Protein 1G3P (pdb70)

Nearest PDB structures (foldseek):
  1g3p-assembly1_A  TM=1.005E+00  e=8.293E-38  Inovirus M13
  2g3p-assembly1_B  TM=9.506E-01  e=1.221E-33  Enterobacteria phage fd
  3dgs-assembly1_A  TM=9.659E-01  e=3.296E-30  Enterobacteria phage fd
  3dgs-assembly2_B  TM=9.262E-01  e=3.983E-29  Enterobacteria phage fd
  3knq-assembly2_B  TM=9.174E-01  e=1.758E-28  Enterobacteria phage fd

Structure (mmCIF, N/CA/C/O backbone):
data_1G3P
#
_entry.id   1G3P
#
_cell.length_a   48.681
_cell.length_b   48.681
_cell.length_c   153.222
_cell.angle_alpha   90.00
_cell.angle_beta   90.00
_cell.angle_gamma   120.00
#
_symmetry.space_group_name_H-M   'P 32 2 1'
#
loop_
_entity.id
_entity.type
_entity.pdbx_description
1 polymer 'MINOR COAT PROTEIN'
2 non-polymer 'SULFATE ION'
3 water water
#
loop_
_atom_site.group_PDB
_atom_site.id
_atom_site.type_symbol
_atom_site.label_atom_id
_atom_site.label_alt_id
_atom_site.label_comp_id
_atom_site.label_asym_id
_atom_site.label_entity_id
_atom_site.label_seq_id
_atom_site.pdbx_PDB_ins_code
_atom_site.Cartn_x
_atom_site.Cartn_y
_atom_site.Cartn_z
_atom_site.occupancy
_atom_site.B_iso_or_equiv
_atom_site.auth_seq_id
_atom_site.auth_comp_id
_atom_site.auth_asym_id
_atom_site.auth_atom_id
_atom_site.pdbx_PDB_model_num
ATOM 1 N N . ALA A 1 1 ? -10.684 7.361 121.696 1.00 17.19 1 ALA A N 1
ATOM 2 C CA . ALA A 1 1 ? -10.459 8.273 120.534 1.00 16.43 1 ALA A CA 1
ATOM 3 C C . ALA A 1 1 ? -10.360 9.687 121.079 1.00 16.06 1 ALA A C 1
ATOM 4 O O . ALA A 1 1 ? -10.826 9.967 122.195 1.00 16.83 1 ALA A O 1
ATOM 6 N N . GLU A 1 2 ? -9.767 10.578 120.302 1.00 13.29 2 GLU A N 1
ATOM 7 C CA . GLU A 1 2 ? -9.602 11.948 120.746 1.00 13.24 2 GLU A CA 1
ATOM 8 C C . GLU A 1 2 ? -10.296 12.913 119.802 1.00 12.50 2 GLU A C 1
ATOM 9 O O . GLU A 1 2 ? -10.720 12.538 118.703 1.00 13.06 2 GLU A O 1
ATOM 15 N N . THR A 1 3 ? -10.437 14.147 120.262 1.00 11.52 3 THR A N 1
ATOM 16 C CA . THR A 1 3 ? -11.001 15.220 119.467 1.00 11.46 3 THR A CA 1
ATOM 17 C C . THR A 1 3 ? -10.025 16.370 119.687 1.00 11.47 3 THR A C 1
ATOM 18 O O . THR A 1 3 ? -9.132 16.278 120.537 1.00 10.59 3 THR A O 1
ATOM 22 N N . VAL A 1 4 ? -10.156 17.435 118.907 1.00 11.86 4 VAL A N 1
ATOM 23 C CA . VAL A 1 4 ? -9.291 18.579 119.099 1.00 12.10 4 VAL A CA 1
ATOM 24 C C . VAL A 1 4 ? -9.498 19.092 120.522 1.00 11.93 4 VAL A C 1
ATOM 25 O O . VAL A 1 4 ? -8.527 19.383 121.217 1.00 12.28 4 VAL A O 1
ATOM 29 N N . GLU A 1 5 ? -10.747 19.115 120.988 1.00 12.55 5 GLU A N 1
ATOM 30 C CA . GLU A 1 5 ? -11.031 19.599 122.343 1.00 13.61 5 GLU A CA 1
ATOM 31 C C . GLU A 1 5 ? -10.503 18.731 123.472 1.00 11.91 5 GLU A C 1
ATOM 32 O O . GLU A 1 5 ? -10.006 19.257 124.464 1.00 11.50 5 GLU A O 1
ATOM 38 N N . SER A 1 6 ? -10.603 17.412 123.342 1.00 10.83 6 SER A N 1
ATOM 39 C CA . SER A 1 6 ? -10.098 16.536 124.391 1.00 10.10 6 SER A CA 1
ATOM 40 C C . SER A 1 6 ? -8.583 16.710 124.490 1.00 9.18 6 SER A C 1
ATOM 41 O O . SER A 1 6 ? -8.015 16.752 125.582 1.00 8.92 6 SER A O 1
ATOM 44 N N . CYS A 1 7 ? -7.937 16.861 123.340 1.00 8.51 7 CYS A N 1
ATOM 45 C CA . CYS A 1 7 ? -6.502 17.063 123.300 1.00 7.87 7 CYS A CA 1
ATOM 46 C C . CYS A 1 7 ? -6.105 18.391 123.928 1.00 8.02 7 CYS A C 1
ATOM 47 O O . CYS A 1 7 ? -5.190 18.439 124.729 1.00 7.86 7 CYS A O 1
ATOM 50 N N . LEU A 1 8 ? -6.792 19.465 123.552 1.00 8.85 8 LEU A N 1
ATOM 51 C CA . LEU A 1 8 ? -6.477 20.782 124.083 1.00 9.62 8 LEU A CA 1
ATOM 52 C C . LEU A 1 8 ? -6.650 20.839 125.595 1.00 10.00 8 LEU A C 1
ATOM 53 O O . LEU A 1 8 ? -5.956 21.604 126.276 1.00 11.21 8 LEU A O 1
ATOM 58 N N . ALA A 1 9 ? -7.559 20.019 126.112 1.00 8.97 9 ALA A N 1
ATOM 59 C CA . ALA A 1 9 ? -7.837 19.965 127.539 1.00 9.30 9 ALA A CA 1
ATOM 60 C C . ALA A 1 9 ? -6.810 19.209 128.383 1.00 9.92 9 ALA A C 1
ATOM 61 O O . ALA A 1 9 ? -6.827 19.314 129.613 1.00 10.45 9 ALA A O 1
ATOM 63 N N . LYS A 1 10 ? -5.935 18.427 127.757 1.00 9.23 10 LYS A N 1
ATOM 64 C CA . LYS A 1 10 ? -4.936 17.680 128.524 1.00 9.85 10 LYS A CA 1
ATOM 65 C C . LYS A 1 10 ? -3.926 18.601 129.198 1.00 10.20 10 LYS A C 1
ATOM 66 O O . LYS A 1 10 ? -3.651 19.719 128.724 1.00 10.40 10 LYS A O 1
ATOM 72 N N . SER A 1 11 ? -3.377 18.139 130.316 1.00 11.12 11 SER A N 1
ATOM 73 C CA . SER A 1 11 ? -2.369 18.896 131.043 1.00 12.39 11 SER A CA 1
ATOM 74 C C . SER A 1 11 ? -1.040 18.736 130.310 1.00 12.48 11 SER A C 1
ATOM 75 O O . SER A 1 11 ? -0.858 17.797 129.537 1.00 12.22 11 SER A O 1
ATOM 78 N N A HIS A 1 12 ? -0.112 19.651 130.555 0.50 13.56 12 HIS A N 1
ATOM 79 N N B HIS A 1 12 ? -0.109 19.642 130.574 0.50 13.31 12 HIS A N 1
ATOM 80 C CA A HIS A 1 12 ? 1.194 19.556 129.924 0.50 14.66 12 HIS A CA 1
ATOM 81 C CA B HIS A 1 12 ? 1.210 19.583 129.954 0.50 14.20 12 HIS A CA 1
ATOM 82 C C A HIS A 1 12 ? 1.950 18.344 130.467 0.50 15.42 12 HIS A C 1
ATOM 83 C C B HIS A 1 12 ? 1.944 18.341 130.467 0.50 15.11 12 HIS A C 1
ATOM 84 O O A HIS A 1 12 ? 1.617 17.811 131.533 0.50 15.85 12 HIS A O 1
ATOM 85 O O B HIS A 1 12 ? 1.552 17.747 131.481 0.50 15.59 12 HIS A O 1
ATOM 98 N N . THR A 1 13 ? 2.977 17.926 129.742 1.00 15.19 13 THR A N 1
ATOM 99 C CA . THR A 1 13 ? 3.771 16.770 130.131 1.00 15.87 13 THR A CA 1
ATOM 100 C C . THR A 1 13 ? 5.223 17.210 130.172 1.00 14.40 13 THR A C 1
ATOM 101 O O . THR A 1 13 ? 5.761 17.627 129.147 1.00 13.99 13 THR A O 1
ATOM 105 N N . GLU A 1 14 ? 5.829 17.207 131.352 1.00 13.00 14 GLU A N 1
ATOM 106 C CA . GLU A 1 14 ? 7.241 17.561 131.458 1.00 14.01 14 GLU A CA 1
ATOM 107 C C . GLU A 1 14 ? 8.015 16.251 131.399 1.00 13.13 14 GLU A C 1
ATOM 108 O O . GLU A 1 14 ? 8.188 15.577 132.411 1.00 12.88 14 GLU A O 1
ATOM 114 N N . ASN A 1 15 ? 8.450 15.873 130.207 1.00 11.44 15 ASN A N 1
ATOM 115 C CA . ASN A 1 15 ? 9.165 14.623 130.039 1.00 10.44 15 ASN A CA 1
ATOM 116 C C . ASN A 1 15 ? 9.772 14.591 128.639 1.00 8.97 15 ASN A C 1
ATOM 117 O O . ASN A 1 15 ? 9.692 15.569 127.892 1.00 8.20 15 ASN A O 1
ATOM 122 N N . SER A 1 16 ? 10.390 13.463 128.311 1.00 8.49 16 SER A N 1
ATOM 123 C CA . SER A 1 16 ? 11.039 13.259 127.029 1.00 7.10 16 SER A CA 1
ATOM 124 C C . SER A 1 16 ? 10.103 12.511 126.113 1.00 7.52 16 SER A C 1
ATOM 125 O O . SER A 1 16 ? 9.392 11.596 126.550 1.00 7.65 16 SER A O 1
ATOM 128 N N . PHE A 1 17 ? 10.070 12.947 124.858 1.00 7.29 17 PHE A N 1
ATOM 129 C CA . PHE A 1 17 ? 9.284 12.315 123.806 1.00 7.83 17 PHE A CA 1
ATOM 130 C C . PHE A 1 17 ? 10.320 11.931 122.742 1.00 8.24 17 PHE A C 1
ATOM 131 O O . PHE A 1 17 ? 11.378 12.570 122.635 1.00 8.19 17 PHE A O 1
ATOM 139 N N . THR A 1 18 ? 10.018 10.889 121.974 1.00 8.85 18 THR A N 1
ATOM 140 C CA . THR A 1 18 ? 10.881 10.447 120.884 1.00 8.91 18 THR A CA 1
ATOM 141 C C . THR A 1 18 ? 10.115 10.663 119.592 1.00 8.66 18 THR A C 1
ATOM 142 O O . THR A 1 18 ? 8.940 11.068 119.614 1.00 8.91 18 THR A O 1
ATOM 146 N N . ASN A 1 19 ? 10.761 10.389 118.463 1.00 9.38 19 ASN A N 1
ATOM 147 C CA . ASN A 1 19 ? 10.146 10.618 117.152 1.00 10.18 19 ASN A CA 1
ATOM 148 C C . ASN A 1 19 ? 9.751 12.099 117.089 1.00 9.88 19 ASN A C 1
ATOM 149 O O . ASN A 1 19 ? 8.660 12.458 116.629 1.00 10.48 19 ASN A O 1
ATOM 154 N N . VAL A 1 20 ? 10.639 12.959 117.582 1.00 9.10 20 VAL A N 1
ATOM 155 C CA . VAL A 1 20 ? 10.385 14.398 117.578 1.00 8.22 20 VAL A CA 1
ATOM 156 C C . VAL A 1 20 ? 10.600 14.969 116.170 1.00 8.20 20 VAL A C 1
ATOM 157 O O . VAL A 1 20 ? 11.567 14.642 115.486 1.00 8.70 20 VAL A O 1
ATOM 176 N N . LYS A 1 22 ? 10.493 18.550 113.520 1.00 7.76 22 LYS A N 1
ATOM 177 C CA . LYS A 1 22 ? 10.781 19.977 113.529 1.00 7.63 22 LYS A CA 1
ATOM 178 C C . LYS A 1 22 ? 10.017 20.641 112.384 1.00 8.71 22 LYS A C 1
ATOM 179 O O . LYS A 1 22 ? 10.209 20.290 111.218 1.00 8.87 22 LYS A O 1
ATOM 185 N N . ASP A 1 23 ? 9.076 21.515 112.733 1.00 8.61 23 ASP A N 1
ATOM 186 C CA . ASP A 1 23 ? 8.264 22.234 111.755 1.00 8.77 23 ASP A CA 1
ATOM 187 C C . ASP A 1 23 ? 9.218 23.024 110.863 1.00 9.14 23 ASP A C 1
ATOM 188 O O . ASP A 1 23 ? 9.991 23.853 111.362 1.00 8.68 23 ASP A O 1
ATOM 193 N N . ASP A 1 24 ? 9.157 22.801 109.551 1.00 8.77 24 ASP A N 1
ATOM 194 C CA . ASP A 1 24 ? 10.101 23.482 108.674 1.00 10.27 24 ASP A CA 1
ATOM 195 C C . ASP A 1 24 ? 9.958 24.993 108.540 1.00 11.21 24 ASP A C 1
ATOM 196 O O . ASP A 1 24 ? 10.922 25.668 108.186 1.00 12.93 24 ASP A O 1
ATOM 201 N N . LYS A 1 25 ? 8.791 25.533 108.873 1.00 11.21 25 LYS A N 1
ATOM 202 C CA . LYS A 1 25 ? 8.573 26.973 108.774 1.00 11.61 25 LYS A CA 1
ATOM 203 C C . LYS A 1 25 ? 8.904 27.709 110.062 1.00 12.34 25 LYS A C 1
ATOM 204 O O . LYS A 1 25 ? 9.615 28.720 110.046 1.00 13.28 25 LYS A O 1
ATOM 210 N N . THR A 1 26 ? 8.390 27.195 111.178 1.00 11.08 26 THR A N 1
ATOM 211 C CA . THR A 1 26 ? 8.587 27.828 112.482 1.00 10.43 26 THR A CA 1
ATOM 212 C C . THR A 1 26 ? 9.778 27.310 113.275 1.00 8.99 26 THR A C 1
ATOM 213 O O . THR A 1 26 ? 10.231 27.979 114.210 1.00 8.88 26 THR A O 1
ATOM 217 N N . LEU A 1 27 ? 10.247 26.113 112.923 1.00 7.34 27 LEU A N 1
ATOM 218 C CA . LEU A 1 27 ? 11.369 25.456 113.585 1.00 6.06 27 LEU A CA 1
ATOM 219 C C . LEU A 1 27 ? 11.018 24.991 115.010 1.00 7.54 27 LEU A C 1
ATOM 220 O O . LEU A 1 27 ? 11.896 24.658 115.819 1.00 7.84 27 LEU A O 1
ATOM 225 N N . ASP A 1 28 ? 9.723 24.976 115.311 1.00 7.26 28 ASP A N 1
ATOM 226 C CA . ASP A 1 28 ? 9.253 24.494 116.595 1.00 7.82 28 ASP A CA 1
ATOM 227 C C . ASP A 1 28 ? 9.326 22.970 116.567 1.00 8.40 28 ASP A C 1
ATOM 228 O O . ASP A 1 28 ? 9.358 22.357 115.483 1.00 8.05 28 ASP A O 1
ATOM 233 N N . ARG A 1 29 ? 9.337 22.361 117.752 1.00 6.91 29 ARG A N 1
ATOM 234 C CA . ARG A 1 29 ? 9.435 20.902 117.896 1.00 7.18 29 ARG A CA 1
ATOM 235 C C . ARG A 1 29 ? 8.082 20.295 118.253 1.00 6.60 29 ARG A C 1
ATOM 236 O O . ARG A 1 29 ? 7.371 20.820 119.119 1.00 6.98 29 ARG A O 1
ATOM 244 N N . TYR A 1 30 ? 7.752 19.182 117.597 1.00 7.18 30 TYR A N 1
ATOM 245 C CA . TYR A 1 30 ? 6.465 18.507 117.783 1.00 7.86 30 TYR A CA 1
ATOM 246 C C . TYR A 1 30 ? 6.598 17.000 117.901 1.00 7.34 30 TYR A C 1
ATOM 247 O O . TYR A 1 30 ? 7.551 16.416 117.390 1.00 7.58 30 TYR A O 1
ATOM 256 N N . ALA A 1 31 ? 5.609 16.372 118.533 1.00 7.21 31 ALA A N 1
ATOM 257 C CA . ALA A 1 31 ? 5.586 14.922 118.684 1.00 6.77 31 ALA A CA 1
ATOM 258 C C . ALA A 1 31 ? 4.157 14.466 118.930 1.00 7.16 31 ALA A C 1
ATOM 259 O O . ALA A 1 31 ? 3.321 15.246 119.366 1.00 7.72 31 ALA A O 1
ATOM 261 N N . ASN A 1 32 ? 3.871 13.220 118.576 1.00 7.64 32 ASN A N 1
ATOM 262 C CA . ASN A 1 32 ? 2.557 12.632 118.795 1.00 8.12 32 ASN A CA 1
ATOM 263 C C . ASN A 1 32 ? 2.605 11.815 120.076 1.00 8.09 32 ASN A C 1
ATOM 264 O O . ASN A 1 32 ? 3.592 11.124 120.345 1.00 8.13 32 ASN A O 1
ATOM 269 N N . TYR A 1 33 ? 1.517 11.862 120.833 1.00 8.64 33 TYR A N 1
ATOM 270 C CA . TYR A 1 33 ? 1.405 11.108 122.072 1.00 9.47 33 TYR A CA 1
ATOM 271 C C . TYR A 1 33 ? -0.068 11.096 122.492 1.00 9.52 33 TYR A C 1
ATOM 272 O O . TYR A 1 33 ? -0.743 12.128 122.450 1.00 8.66 33 TYR A O 1
ATOM 281 N N . GLU A 1 34 ? -0.564 9.913 122.843 1.00 9.56 34 GLU A N 1
ATOM 282 C CA . GLU A 1 34 ? -1.955 9.747 123.281 1.00 9.72 34 GLU A CA 1
ATOM 283 C C . GLU A 1 34 ? -2.988 10.247 122.261 1.00 9.43 34 GLU A C 1
ATOM 284 O O . GLU A 1 34 ? -4.075 10.705 122.637 1.00 10.40 34 GLU A O 1
ATOM 290 N N . GLY A 1 35 ? -2.647 10.161 120.975 1.00 8.94 35 GLY A N 1
ATOM 291 C CA . GLY A 1 35 ? -3.562 10.590 119.934 1.00 8.29 35 GLY A CA 1
ATOM 292 C C . GLY A 1 35 ? -3.603 12.087 119.747 1.00 8.31 35 GLY A C 1
ATOM 293 O O . GLY A 1 35 ? -4.446 12.598 119.010 1.00 9.20 35 GLY A O 1
ATOM 294 N N . CYS A 1 36 ? -2.677 12.789 120.395 1.00 8.21 36 CYS A N 1
ATOM 295 C CA . CYS A 1 36 ? -2.594 14.245 120.290 1.00 7.88 36 CYS A CA 1
ATOM 296 C C . CYS A 1 36 ? -1.217 14.704 119.812 1.00 7.47 36 CYS A C 1
ATOM 297 O O . CYS A 1 36 ? -0.236 13.955 119.893 1.00 7.05 36 CYS A O 1
ATOM 300 N N . LEU A 1 37 ? -1.179 15.921 119.270 1.00 7.62 37 LEU A N 1
ATOM 301 C CA . LEU A 1 37 ? 0.055 16.548 118.795 1.00 7.33 37 LEU A CA 1
ATOM 302 C C . LEU A 1 37 ? 0.496 17.486 119.909 1.00 7.15 37 LEU A C 1
ATOM 303 O O . LEU A 1 37 ? -0.319 18.255 120.444 1.00 6.84 37 LEU A O 1
ATOM 308 N N . TRP A 1 38 ? 1.783 17.449 120.233 1.00 6.78 38 TRP A N 1
ATOM 309 C CA . TRP A 1 38 ? 2.333 18.267 121.308 1.00 6.76 38 TRP A CA 1
ATOM 310 C C . TRP A 1 38 ? 3.489 19.121 120.820 1.00 6.68 38 TRP A C 1
ATOM 311 O O . TRP A 1 38 ? 4.252 18.699 119.962 1.00 7.20 38 TRP A O 1
ATOM 322 N N . ASN A 1 39 ? 3.626 20.308 121.408 1.00 7.15 39 ASN A N 1
ATOM 323 C CA . ASN A 1 39 ? 4.699 21.260 121.086 1.00 6.58 39 ASN A CA 1
ATOM 324 C C . ASN A 1 39 ? 5.614 21.371 122.318 1.00 6.73 39 ASN A C 1
ATOM 325 O O . ASN A 1 39 ? 5.130 21.499 123.454 1.00 6.79 39 ASN A O 1
ATOM 330 N N . ALA A 1 40 ? 6.926 21.258 122.107 1.00 7.11 40 ALA A N 1
ATOM 331 C CA . ALA A 1 40 ? 7.884 21.356 123.215 1.00 6.72 40 ALA A CA 1
ATOM 332 C C . ALA A 1 40 ? 8.097 22.820 123.618 1.00 7.33 40 ALA A C 1
ATOM 333 O O . ALA A 1 40 ? 8.484 23.642 122.787 1.00 7.24 40 ALA A O 1
ATOM 335 N N . THR A 1 41 ? 7.859 23.144 124.887 1.00 7.34 41 THR A N 1
ATOM 336 C CA . THR A 1 41 ? 8.026 24.520 125.363 1.00 7.92 41 THR A CA 1
ATOM 337 C C . THR A 1 41 ? 8.910 24.561 126.610 1.00 7.89 41 THR A C 1
ATOM 338 O O . THR A 1 41 ? 9.236 23.514 127.189 1.00 8.48 41 THR A O 1
ATOM 342 N N . GLY A 1 42 ? 9.276 25.768 127.036 1.00 7.99 42 GLY A N 1
ATOM 343 C CA . GLY A 1 42 ? 10.156 25.908 128.183 1.00 8.02 42 GLY A CA 1
ATOM 344 C C . GLY A 1 42 ? 11.553 25.559 127.701 1.00 8.56 42 GLY A C 1
ATOM 345 O O . GLY A 1 42 ? 11.817 25.606 126.500 1.00 8.74 42 GLY A O 1
ATOM 346 N N . VAL A 1 43 ? 12.478 25.274 128.605 1.00 8.77 43 VAL A N 1
ATOM 347 C CA . VAL A 1 43 ? 13.809 24.884 128.168 1.00 8.80 43 VAL A CA 1
ATOM 348 C C . VAL A 1 43 ? 13.624 23.513 127.523 1.00 9.64 43 VAL A C 1
ATOM 349 O O . VAL A 1 43 ? 12.977 22.624 128.098 1.00 11.83 43 VAL A O 1
ATOM 353 N N . VAL A 1 44 ? 14.100 23.384 126.291 1.00 8.25 44 VAL A N 1
ATOM 354 C CA . VAL A 1 44 ? 13.990 22.150 125.525 1.00 7.95 44 VAL A CA 1
ATOM 355 C C . VAL A 1 44 ? 15.399 21.585 125.328 1.00 7.95 44 VAL A C 1
ATOM 356 O O . VAL A 1 44 ? 16.308 22.302 124.892 1.00 8.86 44 VAL A O 1
ATOM 360 N N . VAL A 1 45 ? 15.576 20.317 125.693 1.00 7.43 45 VAL A N 1
ATOM 361 C CA . VAL A 1 45 ? 16.863 19.638 125.592 1.00 7.71 45 VAL A CA 1
ATOM 362 C C . VAL A 1 45 ? 16.688 18.410 124.698 1.00 7.53 45 VAL A C 1
ATOM 363 O O . VAL A 1 45 ? 15.857 17.562 124.976 1.00 8.26 45 VAL A O 1
ATOM 367 N N . CYS A 1 46 ? 17.479 18.305 123.637 1.00 7.41 46 CYS A N 1
ATOM 368 C CA . CYS A 1 46 ? 17.347 17.184 122.710 1.00 7.22 46 CYS A CA 1
ATOM 369 C C . CYS A 1 46 ? 18.624 16.383 122.532 1.00 7.14 46 CYS A C 1
ATOM 370 O O . CYS A 1 46 ? 19.729 16.870 122.808 1.00 7.58 46 CYS A O 1
ATOM 373 N N . THR A 1 47 ? 18.473 15.158 122.038 1.00 7.73 47 THR A N 1
ATOM 374 C CA . THR A 1 47 ? 19.632 14.313 121.775 1.00 7.94 47 THR A CA 1
ATOM 375 C C . THR A 1 47 ? 20.385 14.886 120.566 1.00 8.80 47 THR A C 1
ATOM 376 O O . THR A 1 47 ? 19.825 15.675 119.802 1.00 9.17 47 THR A O 1
ATOM 380 N N . GLY A 1 48 ? 21.626 14.448 120.370 1.00 9.04 48 GLY A N 1
ATOM 381 C CA . GLY A 1 48 ? 22.433 14.913 119.248 1.00 9.06 48 GLY A CA 1
ATOM 382 C C . GLY A 1 48 ? 21.760 14.625 117.918 1.00 9.81 48 GLY A C 1
ATOM 383 O O . GLY A 1 48 ? 21.809 15.449 117.004 1.00 10.00 48 GLY A O 1
ATOM 384 N N . ASP A 1 49 ? 21.146 13.449 117.792 1.00 10.15 49 ASP A N 1
ATOM 385 C CA . ASP A 1 49 ? 20.459 13.092 116.556 1.00 10.90 49 ASP A CA 1
ATOM 386 C C . ASP A 1 49 ? 19.115 13.791 116.416 1.00 10.67 49 ASP A C 1
ATOM 387 O O . ASP A 1 49 ? 18.398 13.603 115.425 1.00 12.57 49 ASP A O 1
ATOM 392 N N . GLU A 1 50 ? 18.772 14.581 117.430 1.00 9.62 50 GLU A N 1
ATOM 393 C CA . GLU A 1 50 ? 17.534 15.353 117.459 1.00 9.43 50 GLU A CA 1
ATOM 394 C C . GLU A 1 50 ? 16.220 14.567 117.341 1.00 8.91 50 GLU A C 1
ATOM 395 O O . GLU A 1 50 ? 15.179 15.149 117.050 1.00 10.07 50 GLU A O 1
ATOM 401 N N . THR A 1 51 ? 16.252 13.273 117.661 1.00 8.22 51 THR A N 1
ATOM 402 C CA . THR A 1 51 ? 15.049 12.436 117.599 1.00 9.44 51 THR A CA 1
ATOM 403 C C . THR A 1 51 ? 14.249 12.442 118.921 1.00 9.27 51 THR A C 1
ATOM 404 O O . THR A 1 51 ? 13.074 12.059 118.942 1.00 8.67 51 THR A O 1
ATOM 408 N N . GLN A 1 52 ? 14.904 12.828 120.017 1.00 8.18 52 GLN A N 1
ATOM 409 C CA . GLN A 1 52 ? 14.245 12.896 121.319 1.00 8.45 52 GLN A CA 1
ATOM 410 C C . GLN A 1 52 ? 14.470 14.269 121.935 1.00 7.89 52 GLN A C 1
ATOM 411 O O . GLN A 1 52 ? 15.568 14.826 121.828 1.00 7.70 52 GLN A O 1
ATOM 417 N N . CYS A 1 53 ? 13.459 14.783 122.627 1.00 7.53 53 CYS A N 1
ATOM 418 C CA . CYS A 1 53 ? 13.571 16.066 123.329 1.00 7.30 53 CYS A CA 1
ATOM 419 C C . CYS A 1 53 ? 12.771 16.036 124.618 1.00 6.97 53 CYS A C 1
ATOM 420 O O . CYS A 1 53 ? 11.683 15.467 124.676 1.00 6.23 53 CYS A O 1
ATOM 423 N N . TYR A 1 54 ? 13.341 16.648 125.644 1.00 7.42 54 TYR A N 1
ATOM 424 C CA . TYR A 1 54 ? 12.697 16.791 126.932 1.00 9.00 54 TYR A CA 1
ATOM 425 C C . TYR A 1 54 ? 12.249 18.246 126.963 1.00 9.06 54 TYR A C 1
ATOM 426 O O . TYR A 1 54 ? 12.970 19.130 126.495 1.00 9.80 54 TYR A O 1
ATOM 435 N N . GLY A 1 55 ? 11.070 18.496 127.511 1.00 8.45 55 GLY A N 1
ATOM 436 C CA . GLY A 1 55 ? 10.592 19.860 127.619 1.00 8.74 55 GLY A CA 1
ATOM 437 C C . GLY A 1 55 ? 9.231 19.855 128.265 1.00 8.13 55 GLY A C 1
ATOM 438 O O . GLY A 1 55 ? 8.785 18.827 128.769 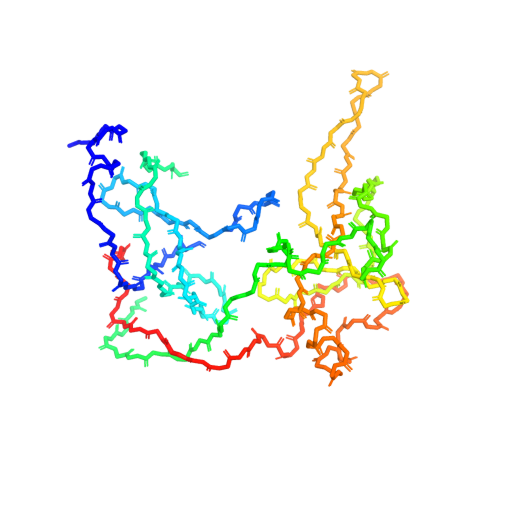1.00 8.18 55 GLY A O 1
ATOM 439 N N . THR A 1 56 ? 8.600 21.017 128.323 1.00 8.14 56 THR A N 1
ATOM 440 C CA . THR A 1 56 ? 7.250 21.097 128.861 1.00 7.91 56 THR A CA 1
ATOM 441 C C . THR A 1 56 ? 6.363 21.002 127.624 1.00 7.37 56 THR A C 1
ATOM 442 O O . THR A 1 56 ? 6.186 21.979 126.897 1.00 7.79 56 THR A O 1
ATOM 446 N N . TRP A 1 57 ? 5.901 19.791 127.331 1.00 6.82 57 TRP A N 1
ATOM 447 C CA . TRP A 1 57 ? 5.082 19.565 126.150 1.00 7.16 57 TRP A CA 1
ATOM 448 C C . TRP A 1 57 ? 3.645 20.018 126.344 1.00 7.72 57 TRP A C 1
ATOM 449 O O . TRP A 1 57 ? 2.983 19.647 127.320 1.00 8.34 57 TRP A O 1
ATOM 460 N N . VAL A 1 58 ? 3.165 20.788 125.380 1.00 7.83 58 VAL A N 1
ATOM 461 C CA . VAL A 1 58 ? 1.821 21.344 125.400 1.00 8.33 58 VAL A CA 1
ATOM 462 C C . VAL A 1 58 ? 0.977 20.717 124.291 1.00 8.81 58 VAL A C 1
ATOM 463 O O . VAL A 1 58 ? 1.378 20.740 123.128 1.00 7.64 58 VAL A O 1
ATOM 467 N N . PRO A 1 59 ? -0.173 20.107 124.636 1.00 9.18 59 PRO A N 1
ATOM 468 C CA . PRO A 1 59 ? -1.010 19.497 123.595 1.00 9.62 59 PRO A CA 1
ATOM 469 C C . PRO A 1 59 ? -1.693 20.612 122.828 1.00 11.06 59 PRO A C 1
ATOM 470 O O . PRO A 1 59 ? -2.356 21.465 123.432 1.00 11.87 59 PRO A O 1
ATOM 474 N N . ILE A 1 60 ? -1.528 20.614 121.505 1.00 11.31 60 ILE A N 1
ATOM 475 C CA . ILE A 1 60 ? -2.112 21.662 120.676 1.00 12.31 60 ILE A CA 1
ATOM 476 C C . ILE A 1 60 ? -3.180 21.192 119.698 1.00 12.83 60 ILE A C 1
ATOM 477 O O . ILE A 1 60 ? -3.797 22.020 119.026 1.00 13.94 60 ILE A O 1
ATOM 482 N N . GLY A 1 61 ? -3.407 19.885 119.609 1.00 11.18 61 GLY A N 1
ATOM 483 C CA . GLY A 1 61 ? -4.413 19.396 118.681 1.00 11.60 61 GLY A CA 1
ATOM 484 C C . GLY A 1 61 ? -4.319 17.897 118.489 1.00 10.27 61 GLY A C 1
ATOM 485 O O . GLY A 1 61 ? -3.661 17.216 119.281 1.00 9.79 61 GLY A O 1
ATOM 486 N N . LEU A 1 62 ? -5.003 17.381 117.471 1.00 9.37 62 LEU A N 1
ATOM 487 C CA . LEU A 1 62 ? -4.994 15.949 117.193 1.00 8.62 62 LEU A CA 1
ATOM 488 C C . LEU A 1 62 ? -3.650 15.529 116.617 1.00 8.61 62 LEU A C 1
ATOM 489 O O . LEU A 1 62 ? -2.947 16.345 116.012 1.00 8.88 62 LEU A O 1
ATOM 494 N N . ALA A 1 63 ? -3.279 14.270 116.827 1.00 8.78 63 ALA A N 1
ATOM 495 C CA . ALA A 1 63 ? -2.024 13.738 116.304 1.00 10.28 63 ALA A CA 1
ATOM 496 C C . ALA A 1 63 ? -2.038 13.813 114.771 1.00 12.29 63 ALA A C 1
ATOM 497 O O . ALA A 1 63 ? -3.106 13.771 114.141 1.00 11.85 63 ALA A O 1
ATOM 499 N N . ILE A 1 64 ? -0.859 14.012 114.192 1.00 14.11 64 ILE A N 1
ATOM 500 C CA . ILE A 1 64 ? -0.709 14.079 112.742 1.00 17.25 64 ILE A CA 1
ATOM 501 C C . ILE A 1 64 ? 0.026 12.799 112.349 1.00 19.71 64 ILE A C 1
ATOM 502 O O . ILE A 1 64 ? 1.043 12.469 112.948 1.00 19.44 64 ILE A O 1
ATOM 507 N N . PRO A 1 65 ? -0.479 12.070 111.336 1.00 22.89 65 PRO A N 1
ATOM 508 C CA . PRO A 1 65 ? 0.155 10.820 110.883 1.00 25.22 65 PRO A CA 1
ATOM 509 C C . PRO A 1 65 ? 1.660 10.959 110.558 1.00 26.59 65 PRO A C 1
ATOM 510 O O . PRO A 1 65 ? 2.031 11.855 109.765 1.00 27.93 65 PRO A O 1
ATOM 514 N N . GLU A 1 91 ? 15.587 0.786 120.864 1.00 24.55 91 GLU A N 1
ATOM 515 C CA . GLU A 1 91 ? 15.317 0.394 122.277 1.00 23.45 91 GLU A CA 1
ATOM 516 C C . GLU A 1 91 ? 15.837 1.558 123.124 1.00 20.47 91 GLU A C 1
ATOM 517 O O . GLU A 1 91 ? 16.790 2.234 122.726 1.00 20.63 91 GLU A O 1
ATOM 523 N N . TYR A 1 92 ? 15.188 1.820 124.253 1.00 17.01 92 TYR A N 1
ATOM 524 C CA . TYR A 1 92 ? 15.583 2.926 125.119 1.00 14.19 92 TYR A CA 1
ATOM 525 C C . TYR A 1 92 ? 15.942 2.432 126.513 1.00 12.63 92 TYR A C 1
ATOM 526 O O . TYR A 1 92 ? 15.404 1.428 126.984 1.00 12.96 92 TYR A O 1
ATOM 535 N N . GLY A 1 93 ? 16.872 3.131 127.153 1.00 10.80 93 GLY A N 1
ATOM 536 C CA . GLY A 1 93 ? 17.238 2.782 128.507 1.00 10.13 93 GLY A CA 1
ATOM 537 C C . GLY A 1 93 ? 16.266 3.513 129.426 1.00 10.44 93 GLY A C 1
ATOM 538 O O . GLY A 1 93 ? 15.279 4.101 128.951 1.00 10.80 93 GLY A O 1
ATOM 539 N N . ASP A 1 94 ? 16.525 3.488 130.731 1.00 9.27 94 ASP A N 1
ATOM 540 C CA . ASP A 1 94 ? 15.656 4.165 131.684 1.00 8.74 94 ASP A CA 1
ATOM 541 C C . ASP A 1 94 ? 16.459 5.042 132.639 1.00 9.14 94 ASP A C 1
ATOM 542 O O . ASP A 1 94 ? 16.151 5.132 133.830 1.00 10.18 94 ASP A O 1
ATOM 547 N N A THR A 1 95 ? 17.468 5.711 132.086 0.50 9.34 95 THR A N 1
ATOM 548 N N B THR A 1 95 ? 17.483 5.705 132.112 0.50 7.97 95 THR A N 1
ATOM 549 C CA A THR A 1 95 ? 18.354 6.589 132.838 0.50 9.66 95 THR A CA 1
ATOM 550 C CA B THR A 1 95 ? 18.330 6.577 132.913 0.50 6.93 95 THR A CA 1
ATOM 551 C C A THR A 1 95 ? 18.626 7.838 132.013 0.50 8.81 95 THR A C 1
ATOM 552 C C B THR A 1 95 ? 18.629 7.811 132.050 0.50 7.34 95 THR A C 1
ATOM 553 O O A THR A 1 95 ? 18.629 7.778 130.781 0.50 8.35 95 THR A O 1
ATOM 554 O O B THR A 1 95 ? 18.641 7.712 130.819 0.50 6.92 95 THR A O 1
ATOM 561 N N . PRO A 1 96 ? 18.863 8.992 132.671 1.00 7.97 96 PRO A N 1
ATOM 562 C CA . PRO A 1 96 ? 19.136 10.207 131.897 1.00 7.94 96 PRO A CA 1
ATOM 563 C C . PRO A 1 96 ? 20.307 10.085 130.920 1.00 8.80 96 PRO A C 1
ATOM 564 O O . PRO A 1 96 ? 21.347 9.494 131.242 1.00 8.46 96 PRO A O 1
ATOM 568 N N . ILE A 1 97 ? 20.130 10.652 129.731 1.00 8.86 97 ILE A N 1
ATOM 569 C CA . ILE A 1 97 ? 21.163 10.624 128.702 1.00 8.12 97 ILE A CA 1
ATOM 570 C C . ILE A 1 97 ? 21.552 12.053 128.342 1.00 8.97 97 ILE A C 1
ATOM 571 O O . ILE A 1 97 ? 20.767 12.982 128.529 1.00 8.80 97 ILE A O 1
ATOM 576 N N . PRO A 1 98 ? 22.759 12.245 127.797 1.00 9.44 98 PRO A N 1
ATOM 577 C CA . PRO A 1 98 ? 23.218 13.585 127.417 1.00 9.83 98 PRO A CA 1
ATOM 578 C C . PRO A 1 98 ? 22.390 14.188 126.274 1.00 9.69 98 PRO A C 1
ATOM 579 O O . PRO A 1 98 ? 21.880 13.470 125.392 1.00 10.33 98 PRO A O 1
ATOM 583 N N . GLY A 1 99 ? 22.263 15.507 126.295 1.00 8.76 99 GLY A N 1
ATOM 584 C CA . GLY A 1 99 ? 21.536 16.195 125.253 1.00 9.09 99 GLY A CA 1
ATOM 585 C C . GLY A 1 99 ? 22.083 17.602 125.101 1.00 9.64 99 GLY A C 1
ATOM 586 O O . GLY A 1 99 ? 23.068 17.971 125.757 1.00 8.97 99 GLY A O 1
ATOM 587 N N . TYR A 1 100 ? 21.408 18.403 124.280 1.00 9.23 100 TYR A N 1
ATOM 588 C CA . TYR A 1 100 ? 21.818 19.780 124.028 1.00 9.12 100 TYR A CA 1
ATOM 589 C C . TYR A 1 100 ? 20.599 20.684 124.084 1.00 8.20 100 TYR A C 1
ATOM 590 O O . TYR A 1 100 ? 19.526 20.324 123.597 1.00 8.58 100 TYR A O 1
ATOM 599 N N . THR A 1 101 ? 20.769 21.857 124.669 1.00 7.81 101 THR A N 1
ATOM 600 C CA . THR A 1 101 ? 19.670 22.804 124.803 1.00 8.29 101 THR A CA 1
ATOM 601 C C . THR A 1 101 ? 19.328 23.380 123.433 1.00 8.17 101 THR A C 1
ATOM 602 O O . THR A 1 101 ? 20.181 23.966 122.761 1.00 9.44 101 THR A O 1
ATOM 606 N N . TYR A 1 102 ? 18.081 23.191 123.017 1.00 7.56 102 TYR A N 1
ATOM 607 C CA . TYR A 1 102 ? 17.617 23.651 121.712 1.00 7.21 102 TYR A CA 1
ATOM 608 C C . TYR A 1 102 ? 17.467 25.161 121.620 1.00 8.07 102 TYR A C 1
ATOM 609 O O . TYR A 1 102 ? 17.010 25.818 122.560 1.00 8.56 102 TYR A O 1
ATOM 618 N N . ILE A 1 103 ? 17.880 25.710 120.484 1.00 7.65 103 ILE A N 1
ATOM 619 C CA . ILE A 1 103 ? 17.743 27.137 120.239 1.00 8.31 103 ILE A CA 1
ATOM 620 C C . ILE A 1 103 ? 16.861 27.247 119.006 1.00 8.36 103 ILE A C 1
ATOM 621 O O . ILE A 1 103 ? 17.121 26.575 118.000 1.00 8.90 103 ILE A O 1
ATOM 626 N N . ASN A 1 104 ? 15.747 27.965 119.113 1.00 7.72 104 ASN A N 1
ATOM 627 C CA . ASN A 1 104 ? 14.921 28.192 117.933 1.00 7.84 104 ASN A CA 1
ATOM 628 C C . ASN A 1 104 ? 15.567 29.436 117.316 1.00 8.32 104 ASN A C 1
ATOM 629 O O . ASN A 1 104 ? 15.540 30.515 117.915 1.00 7.51 104 ASN A O 1
ATOM 634 N N . PRO A 1 105 ? 16.193 29.300 116.131 1.00 8.18 105 PRO A N 1
ATOM 635 C CA . PRO A 1 105 ? 16.842 30.458 115.504 1.00 8.39 105 PRO A CA 1
ATOM 636 C C . PRO A 1 105 ? 15.945 31.618 115.060 1.00 8.28 105 PRO A C 1
ATOM 637 O O . PRO A 1 105 ? 16.444 32.656 114.617 1.00 7.72 105 PRO A O 1
ATOM 641 N N . LEU A 1 106 ? 14.633 31.450 115.196 1.00 8.31 106 LEU A N 1
ATOM 642 C CA . LEU A 1 106 ? 13.675 32.495 114.847 1.00 8.96 106 LEU A CA 1
ATOM 643 C C . LEU A 1 106 ? 12.949 32.989 116.107 1.00 9.61 106 LEU A C 1
ATOM 644 O O . LEU A 1 106 ? 11.824 33.501 116.021 1.00 10.87 106 LEU A O 1
ATOM 649 N N . ASP A 1 107 ? 13.610 32.906 117.262 1.00 8.84 107 ASP A N 1
ATOM 650 C CA . ASP A 1 107 ? 12.968 33.311 118.521 1.00 8.50 107 ASP A CA 1
ATOM 651 C C . ASP A 1 107 ? 12.682 34.808 118.754 1.00 9.18 107 ASP A C 1
ATOM 652 O O . ASP A 1 107 ? 12.081 35.178 119.771 1.00 8.41 107 ASP A O 1
ATOM 657 N N . GLY A 1 108 ? 13.158 35.664 117.851 1.00 8.72 108 GLY A N 1
ATOM 658 C CA . GLY A 1 108 ? 12.874 37.089 117.963 1.00 9.45 108 GLY A CA 1
ATOM 659 C C . GLY A 1 108 ? 13.619 37.930 118.981 1.00 9.07 108 GLY A C 1
ATOM 660 O O . GLY A 1 108 ? 13.276 39.093 119.178 1.00 10.35 108 GLY A O 1
ATOM 661 N N . THR A 1 109 ? 14.663 37.383 119.591 1.00 9.91 109 THR A N 1
ATOM 662 C CA . THR A 1 109 ? 15.454 38.135 120.575 1.00 9.81 109 THR A CA 1
ATOM 663 C C . THR A 1 109 ? 16.440 39.126 119.941 1.00 10.50 109 THR A C 1
ATOM 664 O O . THR A 1 109 ? 16.915 40.052 120.605 1.00 10.98 109 THR A O 1
ATOM 668 N N . TYR A 1 110 ? 16.746 38.918 118.657 1.00 9.95 110 TYR A N 1
ATOM 669 C CA . TYR A 1 110 ? 17.673 39.763 117.891 1.00 10.44 110 TYR A CA 1
ATOM 670 C C . TYR A 1 110 ? 16.973 39.943 116.530 1.00 11.00 110 TYR A C 1
ATOM 671 O O . TYR A 1 110 ? 17.452 39.467 115.497 1.00 10.27 110 TYR A O 1
ATOM 680 N N . PRO A 1 111 ? 15.840 40.667 116.525 1.00 11.66 111 PRO A N 1
ATOM 681 C CA . PRO A 1 111 ? 15.004 40.937 115.352 1.00 11.97 111 PRO A CA 1
ATOM 682 C C . PRO A 1 111 ? 15.636 41.702 114.197 1.00 11.51 111 PRO A C 1
ATOM 683 O O . PRO A 1 111 ? 16.167 42.791 114.390 1.00 11.45 111 PRO A O 1
ATOM 687 N N . PRO A 1 112 ? 15.625 41.110 112.989 1.00 11.46 112 PRO A N 1
ATOM 688 C CA . PRO A 1 112 ? 16.211 41.803 111.839 1.00 11.52 112 PRO A CA 1
ATOM 689 C C . PRO A 1 112 ? 15.381 43.028 111.481 1.00 11.33 112 PRO A C 1
ATOM 690 O O . PRO A 1 112 ? 14.242 43.172 111.935 1.00 11.25 112 PRO A O 1
ATOM 694 N N . GLY A 1 113 ? 15.972 43.906 110.673 1.00 11.99 113 GLY A N 1
ATOM 695 C CA . GLY A 1 113 ? 15.306 45.124 110.266 1.00 12.60 113 GLY A CA 1
ATOM 696 C C . GLY A 1 113 ? 15.245 46.169 111.371 1.00 13.92 113 GLY A C 1
ATOM 697 O O . GLY A 1 113 ? 14.414 47.074 111.312 1.00 15.02 113 GLY A O 1
ATOM 698 N N . THR A 1 114 ? 16.113 46.061 112.372 1.00 13.00 114 THR A N 1
ATOM 699 C CA . THR A 1 114 ? 16.119 47.013 113.478 1.00 13.83 114 THR A CA 1
ATOM 700 C C . THR A 1 114 ? 17.519 47.558 113.597 1.00 13.79 114 THR A C 1
ATOM 701 O O . THR A 1 114 ? 18.423 47.105 112.894 1.00 14.02 114 THR A O 1
ATOM 705 N N . GLU A 1 115 ? 17.703 48.529 114.486 1.00 14.47 115 GLU A N 1
ATOM 706 C CA . GLU A 1 115 ? 19.018 49.106 114.717 1.00 14.95 115 GLU A CA 1
ATOM 707 C C . GLU A 1 115 ? 19.902 48.012 115.341 1.00 14.94 115 GLU A C 1
ATOM 708 O O . GLU A 1 115 ? 21.085 47.905 115.032 1.00 14.73 115 GLU A O 1
ATOM 714 N N . GLN A 1 116 ? 19.304 47.207 116.221 1.00 15.25 116 GLN A N 1
ATOM 715 C CA . GLN A 1 116 ? 19.999 46.109 116.902 1.00 16.17 116 GLN A CA 1
ATOM 716 C C . GLN A 1 116 ? 20.541 45.088 115.894 1.00 14.87 116 GLN A C 1
ATOM 717 O O . GLN A 1 116 ? 21.709 44.686 115.963 1.00 14.58 116 GLN A O 1
ATOM 723 N N . ASN A 1 117 ? 19.686 44.681 114.958 1.00 13.18 117 ASN A N 1
ATOM 724 C CA . ASN A 1 117 ? 20.070 43.719 113.923 1.00 12.08 117 ASN A CA 1
ATOM 725 C C . ASN A 1 117 ? 19.617 44.311 112.596 1.00 12.16 117 ASN A C 1
ATOM 726 O O . ASN A 1 117 ? 18.450 44.196 112.227 1.00 11.33 117 ASN A O 1
ATOM 731 N N . PRO A 1 118 ? 20.536 44.964 111.871 1.00 13.07 118 PRO A N 1
ATOM 732 C CA . PRO A 1 118 ? 20.264 45.608 110.575 1.00 13.22 118 PRO A CA 1
ATOM 733 C C . PRO A 1 118 ? 19.979 44.705 109.380 1.00 12.25 118 PRO A C 1
ATOM 734 O O . PRO A 1 118 ? 19.670 45.199 108.296 1.00 12.49 118 PRO A O 1
ATOM 738 N N . ALA A 1 119 ? 20.080 43.393 109.565 1.00 11.10 119 ALA A N 1
ATOM 739 C CA . ALA A 1 119 ? 19.812 42.462 108.475 1.00 10.02 119 ALA A CA 1
ATOM 740 C C . ALA A 1 119 ? 18.410 42.716 107.891 1.00 9.45 119 ALA A C 1
ATOM 741 O O . ALA A 1 119 ? 17.458 43.017 108.626 1.00 9.40 119 ALA A O 1
ATOM 743 N N . ASN A 1 120 ? 18.291 42.632 106.563 1.00 9.41 120 ASN A N 1
ATOM 744 C CA . ASN A 1 120 ? 17.006 42.840 105.897 1.00 8.70 120 ASN A CA 1
ATOM 745 C C . ASN A 1 120 ? 16.070 41.749 106.438 1.00 8.91 120 ASN A C 1
ATOM 746 O O . ASN A 1 120 ? 16.408 40.565 106.411 1.00 9.47 120 ASN A O 1
ATOM 751 N N . PRO A 1 121 ? 14.890 42.129 106.940 1.00 8.72 121 PRO A N 1
ATOM 752 C CA . PRO A 1 121 ? 13.960 41.128 107.482 1.00 8.89 121 PRO A CA 1
ATOM 753 C C . PRO A 1 121 ? 13.257 40.215 106.465 1.00 9.06 121 PRO A C 1
ATOM 754 O O . PRO A 1 121 ? 12.694 39.171 106.832 1.00 9.23 121 PRO A O 1
ATOM 758 N N . ASN A 1 122 ? 13.283 40.604 105.193 1.00 8.98 122 ASN A N 1
ATOM 759 C CA . ASN A 1 122 ? 12.631 39.815 104.146 1.00 8.85 122 ASN A CA 1
ATOM 760 C 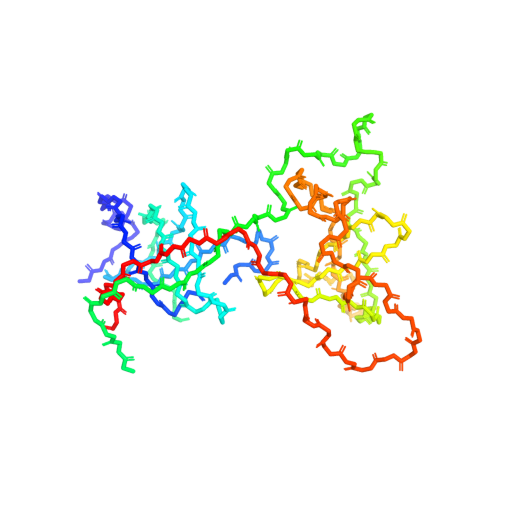C . ASN A 1 122 ? 13.471 38.580 103.788 1.00 8.24 122 ASN A C 1
ATOM 761 O O . ASN A 1 122 ? 14.649 38.703 103.445 1.00 7.86 122 ASN A O 1
ATOM 766 N N . PRO A 1 123 ? 12.893 37.368 103.942 1.00 8.70 123 PRO A N 1
ATOM 767 C CA . PRO A 1 123 ? 13.616 36.133 103.623 1.00 8.49 123 PRO A CA 1
ATOM 768 C C . PRO A 1 123 ? 14.168 36.146 102.205 1.00 9.19 123 PRO A C 1
ATOM 769 O O . PRO A 1 123 ? 13.603 36.788 101.306 1.00 10.58 123 PRO A O 1
ATOM 773 N N . SER A 1 124 ? 15.295 35.472 102.023 1.00 9.25 124 SER A N 1
ATOM 774 C CA . SER A 1 124 ? 15.931 35.347 100.717 1.00 10.00 124 SER A CA 1
ATOM 775 C C . SER A 1 124 ? 15.348 34.107 100.011 1.00 11.00 124 SER A C 1
ATOM 776 O O . SER A 1 124 ? 15.253 33.021 100.599 1.00 10.85 124 SER A O 1
ATOM 779 N N . LEU A 1 125 ? 14.911 34.284 98.768 1.00 11.14 125 LEU A N 1
ATOM 780 C CA . LEU A 1 125 ? 14.334 33.192 97.997 1.00 11.74 125 LEU A CA 1
ATOM 781 C C . LEU A 1 125 ? 15.373 32.717 96.974 1.00 12.68 125 LEU A C 1
ATOM 782 O O . LEU A 1 125 ? 15.822 33.485 96.117 1.00 13.80 125 LEU A O 1
ATOM 787 N N . GLU A 1 126 ? 15.798 31.468 97.111 1.00 12.69 126 GLU A N 1
ATOM 788 C CA . GLU A 1 126 ? 16.810 30.898 96.236 1.00 13.62 126 GLU A CA 1
ATOM 789 C C . GLU A 1 126 ? 16.223 29.854 95.288 1.00 13.57 126 GLU A C 1
ATOM 790 O O . GLU A 1 126 ? 15.510 28.955 95.719 1.00 13.05 126 GLU A O 1
ATOM 796 N N . GLU A 1 127 ? 16.563 29.945 94.003 1.00 13.79 127 GLU A N 1
ATOM 797 C CA . GLU A 1 127 ? 16.053 28.980 93.021 1.00 13.87 127 GLU A CA 1
ATOM 798 C C . GLU A 1 127 ? 16.726 27.604 93.125 1.00 14.12 127 GLU A C 1
ATOM 799 O O . GLU A 1 127 ? 16.242 26.622 92.548 1.00 14.76 127 GLU A O 1
ATOM 805 N N A SER A 1 128 ? 17.865 27.556 93.815 0.50 13.78 128 SER A N 1
ATOM 806 N N B SER A 1 128 ? 17.852 27.556 93.830 0.50 14.45 128 SER A N 1
ATOM 807 C CA A SER A 1 128 ? 18.627 26.325 94.030 0.50 13.86 128 SER A CA 1
ATOM 808 C CA B SER A 1 128 ? 18.610 26.330 94.052 0.50 15.13 128 SER A CA 1
ATOM 809 C C A SER A 1 128 ? 19.184 26.430 95.447 0.50 14.25 128 SER A C 1
ATOM 810 C C B SER A 1 128 ? 19.179 26.434 95.458 0.50 14.99 128 SER A C 1
ATOM 811 O O A SER A 1 128 ? 19.459 27.535 95.910 0.50 14.32 128 SER A O 1
ATOM 812 O O B SER A 1 128 ? 19.453 27.537 95.925 0.50 15.02 128 SER A O 1
ATOM 817 N N . GLN A 1 129 ? 19.304 25.307 96.148 1.00 15.01 129 GLN A N 1
ATOM 818 C CA . GLN A 1 129 ? 19.840 25.319 97.509 1.00 15.97 129 GLN A CA 1
ATOM 819 C C . GLN A 1 129 ? 21.241 25.925 97.442 1.00 16.77 129 GLN A C 1
ATOM 820 O O . GLN A 1 129 ? 22.025 25.594 96.553 1.00 17.38 129 GLN A O 1
ATOM 826 N N . PRO A 1 130 ? 21.540 26.893 98.313 1.00 17.05 130 PRO A N 1
ATOM 82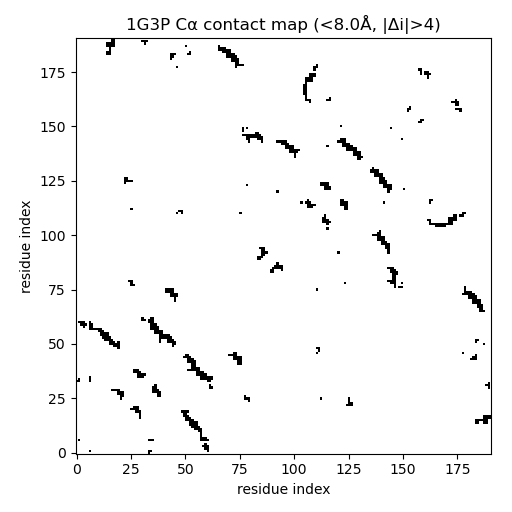7 C CA . PRO A 1 130 ? 22.881 27.472 98.259 1.00 17.42 130 PRO A CA 1
ATOM 828 C C . PRO A 1 130 ? 23.926 26.471 98.730 1.00 17.50 130 PRO A C 1
ATOM 829 O O . PRO A 1 130 ? 23.606 25.484 99.414 1.00 17.13 130 PRO A O 1
ATOM 833 N N . LEU A 1 131 ? 25.167 26.703 98.318 1.00 17.19 131 LEU A N 1
ATOM 834 C CA . LEU A 1 131 ? 26.272 25.846 98.712 1.00 17.49 131 LEU A CA 1
ATOM 835 C C . LEU A 1 131 ? 26.794 26.325 100.079 1.00 15.86 131 LEU A C 1
ATOM 836 O O . LEU A 1 131 ? 26.519 27.447 100.524 1.00 16.75 131 LEU A O 1
ATOM 841 N N . ASN A 1 132 ? 27.523 25.443 100.743 1.00 14.21 132 ASN A N 1
ATOM 842 C CA . ASN A 1 132 ? 28.150 25.752 102.009 1.00 12.20 132 ASN A CA 1
ATOM 843 C C . ASN A 1 132 ? 27.272 26.056 103.209 1.00 11.84 132 ASN A C 1
ATOM 844 O O . ASN A 1 132 ?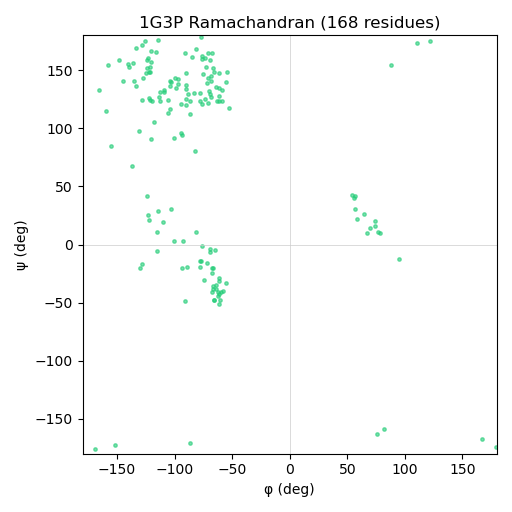 27.697 26.759 104.129 1.00 11.83 132 ASN A O 1
ATOM 849 N N . THR A 1 133 ? 26.056 25.518 103.212 1.00 11.46 133 THR A N 1
ATOM 850 C CA . THR A 1 133 ? 25.202 25.695 104.374 1.00 11.17 133 THR A CA 1
ATOM 851 C C . THR A 1 133 ? 25.759 24.711 105.431 1.00 11.17 133 THR A C 1
ATOM 852 O O . THR A 1 133 ? 26.519 23.777 105.096 1.00 10.85 133 THR A O 1
ATOM 856 N N . PHE A 1 134 ? 25.397 24.927 106.692 1.00 10.08 134 PHE A N 1
ATOM 857 C CA . PHE A 1 134 ? 25.863 24.078 107.784 1.00 9.69 134 PHE A CA 1
ATOM 858 C C . PHE A 1 134 ? 24.718 23.698 108.722 1.00 9.52 134 PHE A C 1
ATOM 859 O O . PHE A 1 134 ? 23.753 24.457 108.891 1.00 9.66 134 PHE A O 1
ATOM 867 N N A MET A 1 135 ? 24.831 22.516 109.320 0.50 9.30 135 MET A N 1
ATOM 868 N N B MET A 1 135 ? 24.820 22.510 109.311 0.50 9.41 135 MET A N 1
ATOM 869 C CA A MET A 1 135 ? 23.811 21.999 110.224 0.50 9.21 135 MET A CA 1
ATOM 870 C CA B MET A 1 135 ? 23.801 22.006 110.225 0.50 9.41 135 MET A CA 1
ATOM 871 C C A MET A 1 135 ? 24.142 22.197 111.703 0.50 8.85 135 MET A C 1
ATOM 872 C C B MET A 1 135 ? 24.147 22.215 111.698 0.50 8.99 135 MET A C 1
ATOM 873 O O A MET A 1 135 ? 25.240 21.859 112.174 0.50 9.05 135 MET A O 1
ATOM 874 O O B MET A 1 135 ? 25.258 21.907 112.157 0.50 9.19 135 MET A O 1
ATOM 883 N N . PHE A 1 136 ? 23.177 22.742 112.431 1.00 8.37 136 PHE A N 1
ATOM 884 C CA . PHE A 1 136 ? 23.315 22.980 113.856 1.00 8.30 136 PHE A CA 1
ATOM 885 C C . PHE A 1 136 ? 21.928 22.632 114.390 1.00 8.48 136 PHE A C 1
ATOM 886 O O . PHE A 1 136 ? 20.935 23.253 113.996 1.00 7.71 136 PHE A O 1
ATOM 894 N N . GLN A 1 137 ? 21.857 21.576 115.204 1.00 8.30 137 GLN A N 1
ATOM 895 C CA . GLN A 1 137 ? 20.600 21.093 115.789 1.00 8.02 137 GLN A CA 1
ATOM 896 C C . GLN A 1 137 ? 19.550 20.774 114.706 1.00 8.29 137 GLN A C 1
ATOM 897 O O . GLN A 1 137 ? 18.358 20.994 114.883 1.00 8.03 137 GLN A O 1
ATOM 903 N N . ASN A 1 138 ? 20.019 20.184 113.605 1.00 8.95 138 ASN A N 1
ATOM 904 C CA . ASN A 1 138 ? 19.168 19.827 112.472 1.00 9.70 138 ASN A CA 1
ATOM 905 C C . ASN A 1 138 ? 18.591 21.018 111.724 1.00 9.14 138 ASN A C 1
ATOM 906 O O . ASN A 1 138 ? 17.708 20.859 110.878 1.00 10.33 138 ASN A O 1
ATOM 911 N N . ASN A 1 139 ? 19.085 22.211 112.041 1.00 8.17 139 ASN A N 1
ATOM 912 C CA . ASN A 1 139 ? 18.684 23.422 111.328 1.00 8.73 139 ASN A CA 1
ATOM 913 C C . ASN A 1 139 ? 19.805 23.701 110.322 1.00 8.44 139 ASN A C 1
ATOM 914 O O . ASN A 1 139 ? 20.981 23.432 110.594 1.00 9.23 139 ASN A O 1
ATOM 919 N N . ARG A 1 140 ? 19.429 24.179 109.140 1.00 8.24 140 ARG A N 1
ATOM 920 C CA . ARG A 1 140 ? 20.371 24.431 108.052 1.00 8.04 140 ARG A CA 1
ATOM 921 C C . ARG A 1 140 ? 20.615 25.921 107.893 1.00 7.31 140 ARG A C 1
ATOM 922 O O . ARG A 1 140 ? 19.714 26.655 107.495 1.00 8.16 140 ARG A O 1
ATOM 930 N N . PHE A 1 141 ? 21.834 26.354 108.190 1.00 7.74 141 PHE A N 1
ATOM 931 C CA . PHE A 1 141 ? 22.197 27.763 108.135 1.00 8.31 141 PHE A CA 1
ATOM 932 C C . PHE A 1 141 ? 23.105 28.181 106.992 1.00 10.40 141 PHE A C 1
ATOM 933 O O . PHE A 1 141 ? 23.854 27.378 106.440 1.00 8.77 141 PHE A O 1
ATOM 941 N N A ARG A 1 142 ? 23.022 29.463 106.649 0.50 12.18 142 ARG A N 1
ATOM 942 N N B ARG A 1 142 ? 23.052 29.465 106.668 0.50 11.55 142 ARG A N 1
ATOM 943 C CA A ARG A 1 142 ? 23.839 30.068 105.601 0.50 12.01 142 ARG A CA 1
ATOM 944 C CA B ARG A 1 142 ? 23.879 30.032 105.618 0.50 11.96 142 ARG A CA 1
ATOM 945 C C A ARG A 1 142 ? 24.532 31.283 106.227 0.50 11.64 142 ARG A C 1
ATOM 946 C C B ARG A 1 142 ? 24.535 31.271 106.223 0.50 11.59 142 ARG A C 1
ATOM 947 O O A ARG A 1 142 ? 23.874 32.115 106.867 0.50 11.68 142 ARG A O 1
ATOM 948 O O B ARG A 1 142 ? 23.859 32.104 106.843 0.50 11.60 142 ARG A O 1
ATOM 963 N N . ASN A 1 143 ? 25.853 31.368 106.080 1.00 11.30 143 ASN A N 1
ATOM 964 C CA . ASN A 1 143 ? 26.623 32.498 106.619 1.00 12.05 143 ASN A CA 1
ATOM 965 C C . ASN A 1 143 ? 27.127 33.386 105.496 1.00 12.81 143 ASN A C 1
ATOM 966 O O . ASN A 1 143 ? 27.911 32.936 104.654 1.00 13.28 143 ASN A O 1
ATOM 971 N N . ARG A 1 144 ? 26.677 34.633 105.477 1.00 12.90 144 ARG A N 1
ATOM 972 C CA . ARG A 1 144 ? 27.123 35.583 104.463 1.00 14.88 144 ARG A CA 1
ATOM 973 C C . ARG A 1 144 ? 27.784 36.762 105.178 1.00 14.56 144 ARG A C 1
ATOM 974 O O . ARG A 1 144 ? 27.114 37.693 105.619 1.00 13.94 144 ARG A O 1
ATOM 982 N N . GLN A 1 145 ? 29.097 36.654 105.367 1.00 15.87 145 GLN A N 1
ATOM 983 C CA . GLN A 1 145 ? 29.900 37.680 106.025 1.00 16.45 145 GLN A CA 1
ATOM 984 C C . GLN A 1 145 ? 29.355 38.042 107.404 1.00 15.74 145 GLN A C 1
ATOM 985 O O . GLN A 1 145 ? 29.261 39.215 107.761 1.00 16.40 145 GLN A O 1
ATOM 991 N N . GLY A 1 146 ? 28.953 37.032 108.166 1.00 14.19 146 GLY A N 1
ATOM 992 C CA . GLY A 1 146 ? 28.447 37.287 109.498 1.00 12.53 146 GLY A CA 1
ATOM 993 C C . GLY A 1 146 ? 26.944 37.402 109.607 1.00 12.49 146 GLY A C 1
ATOM 994 O O . GLY A 1 146 ? 26.407 37.443 110.725 1.00 13.21 146 GLY A O 1
ATOM 995 N N . ALA A 1 147 ? 26.270 37.523 108.468 1.00 11.24 147 ALA A N 1
ATOM 996 C CA . ALA A 1 147 ? 24.816 37.596 108.450 1.00 10.87 147 ALA A CA 1
ATOM 997 C C . ALA A 1 147 ? 24.347 36.151 108.321 1.00 10.46 147 ALA A C 1
ATOM 998 O O . ALA A 1 147 ? 24.672 35.463 107.346 1.00 10.91 147 ALA A O 1
ATOM 1000 N N . LEU A 1 148 ? 23.588 35.695 109.310 1.00 9.32 148 LEU A N 1
ATOM 1001 C CA . LEU A 1 148 ? 23.093 34.333 109.322 1.00 8.41 148 LEU A CA 1
ATOM 1002 C C . LEU A 1 148 ? 21.640 34.225 108.906 1.00 7.31 148 LEU A C 1
ATOM 1003 O O . LEU A 1 148 ? 20.779 34.998 109.344 1.00 7.22 148 LEU A O 1
ATOM 1008 N N A THR A 1 149 ? 21.375 33.254 108.053 0.50 8.09 149 THR A N 1
ATOM 1009 N N B THR A 1 149 ? 21.375 33.278 108.013 0.50 6.42 149 THR A N 1
ATOM 1010 C CA A THR A 1 149 ? 20.035 33.015 107.575 0.50 8.55 149 THR A CA 1
ATOM 1011 C CA B THR A 1 149 ? 20.019 32.992 107.563 0.50 5.50 149 THR A CA 1
ATOM 1012 C C A THR A 1 149 ? 19.777 31.506 107.763 0.50 7.61 149 THR A C 1
ATOM 1013 C C B THR A 1 149 ? 19.780 31.502 107.808 0.50 5.78 149 THR A C 1
ATOM 1014 O O A THR A 1 149 ? 20.716 30.706 107.779 0.50 7.95 149 THR A O 1
ATOM 1015 O O B THR A 1 149 ? 20.728 30.717 107.924 0.50 6.15 149 THR A O 1
ATOM 1022 N N . VAL A 1 150 ? 18.522 31.121 107.961 1.00 6.59 150 VAL A N 1
ATOM 1023 C CA . VAL A 1 150 ? 18.189 29.723 108.195 1.00 6.45 150 VAL A CA 1
ATOM 1024 C C . VAL A 1 150 ? 17.117 29.224 107.230 1.00 6.07 150 VAL A C 1
ATOM 1025 O O . VAL A 1 150 ? 16.168 29.935 106.903 1.00 5.90 150 VAL A O 1
ATOM 1029 N N . TYR A 1 151 ? 17.305 28.002 106.760 1.00 7.21 151 TYR A N 1
ATOM 1030 C CA . TYR A 1 151 ? 16.387 27.377 105.829 1.00 7.17 151 TYR A CA 1
ATOM 1031 C C . TYR A 1 151 ? 15.023 27.192 106.480 1.00 8.07 151 TYR A C 1
ATOM 1032 O O . TYR A 1 151 ? 14.919 26.577 107.548 1.00 8.24 151 TYR A O 1
ATOM 1041 N N . THR A 1 152 ? 13.990 27.748 105.856 1.00 7.71 152 THR A N 1
ATOM 1042 C CA . THR A 1 152 ? 12.636 27.630 106.371 1.00 7.73 152 THR A CA 1
ATOM 1043 C C . THR A 1 152 ? 11.689 27.033 105.339 1.00 7.92 152 THR A C 1
ATOM 1044 O O . THR A 1 152 ? 10.571 27.494 105.180 1.00 8.78 152 THR A O 1
ATOM 1048 N N . GLY A 1 153 ? 12.154 26.017 104.627 1.00 8.45 153 GLY A N 1
ATOM 1049 C CA . GLY A 1 153 ? 11.306 25.375 103.640 1.00 9.62 153 GLY A CA 1
ATOM 1050 C C . GLY A 1 153 ? 11.224 26.077 102.299 1.00 10.14 153 GLY A C 1
ATOM 1051 O O . GLY A 1 153 ? 12.081 26.888 101.952 1.00 10.14 153 GLY A O 1
ATOM 1052 N N . THR A 1 154 ? 10.155 25.785 101.567 1.00 11.23 154 THR A N 1
ATOM 1053 C CA . THR A 1 154 ? 9.945 26.326 100.226 1.00 12.32 154 THR A CA 1
ATOM 1054 C C . THR A 1 154 ? 8.725 27.225 100.075 1.00 13.59 154 THR A C 1
ATOM 1055 O O . THR A 1 154 ? 7.856 27.288 100.960 1.00 13.27 154 THR A O 1
ATOM 1059 N N . VAL A 1 155 ? 8.706 27.947 98.953 1.00 14.19 155 VAL A N 1
ATOM 1060 C CA . VAL A 1 155 ? 7.606 28.828 98.572 1.00 15.42 155 VAL A CA 1
ATOM 1061 C C . VAL A 1 155 ? 7.592 28.767 97.048 1.00 16.75 155 VAL A C 1
ATOM 1062 O O . VAL A 1 155 ? 8.569 28.333 96.430 1.00 16.33 155 VAL A O 1
ATOM 1066 N N . THR A 1 156 ? 6.468 29.102 96.434 1.00 18.49 156 THR A N 1
ATOM 1067 C CA . THR A 1 156 ? 6.426 29.102 94.979 1.00 20.97 156 THR A CA 1
ATOM 1068 C C . THR A 1 156 ? 5.990 30.474 94.504 1.00 22.70 156 THR A C 1
ATOM 1069 O O . THR A 1 156 ? 5.367 31.245 95.239 1.00 22.63 156 THR A O 1
ATOM 1073 N N . GLN A 1 157 ? 6.447 30.809 93.310 1.00 25.52 157 GLN A N 1
ATOM 1074 C CA . GLN A 1 157 ? 6.111 32.054 92.654 1.00 27.83 157 GLN A CA 1
ATOM 1075 C C . GLN A 1 157 ? 5.776 31.558 91.250 1.00 29.47 157 GLN A C 1
ATOM 1076 O O . GLN A 1 157 ? 6.421 30.620 90.737 1.00 28.26 157 GLN A O 1
ATOM 1082 N N . GLY A 1 158 ? 4.697 32.091 90.684 1.00 30.85 158 GLY A N 1
ATOM 1083 C CA . GLY A 1 158 ? 4.305 31.697 89.338 1.00 32.28 158 GLY A CA 1
ATOM 1084 C C . GLY A 1 158 ? 3.388 30.489 89.209 1.00 32.57 158 GLY A C 1
ATOM 1085 O O . GLY A 1 158 ? 3.397 29.575 90.052 1.00 31.68 158 GLY A O 1
ATOM 1086 N N . THR A 1 159 ? 2.637 30.479 88.105 1.00 32.61 159 THR A N 1
ATOM 1087 C CA . THR A 1 159 ? 1.679 29.421 87.796 1.00 32.83 159 THR A CA 1
ATOM 1088 C C . THR A 1 159 ? 1.910 28.858 86.383 1.00 32.61 159 THR A C 1
ATOM 1089 O O . THR A 1 159 ? 1.449 27.760 86.043 1.00 32.98 159 THR A O 1
ATOM 1093 N N . ASP A 1 160 ? 2.653 29.610 85.577 1.00 31.85 160 ASP A N 1
ATOM 1094 C CA . ASP A 1 160 ? 2.998 29.187 84.225 1.00 31.35 160 ASP A CA 1
ATOM 1095 C C . ASP A 1 160 ? 4.286 29.909 83.835 1.00 30.12 160 ASP A C 1
ATOM 1096 O O . ASP A 1 160 ? 4.255 30.955 83.175 1.00 30.77 160 ASP A O 1
ATOM 1101 N N . PRO A 1 161 ? 5.436 29.345 84.225 1.00 27.68 161 PRO A N 1
ATOM 1102 C CA . PRO A 1 161 ? 5.510 28.101 84.989 1.00 25.69 161 PRO A CA 1
ATOM 1103 C C . PRO A 1 161 ? 5.515 28.289 86.516 1.00 24.52 161 PRO A C 1
ATOM 1104 O O . PRO A 1 161 ? 5.678 29.408 87.037 1.00 23.32 161 PRO A O 1
ATOM 1108 N N . VAL A 1 162 ? 5.264 27.193 87.219 1.00 23.63 162 VAL A N 1
ATOM 1109 C CA . VAL A 1 162 ? 5.290 27.197 88.674 1.00 23.22 162 VAL A CA 1
ATOM 1110 C C . VAL A 1 162 ? 6.772 27.031 89.003 1.00 22.35 162 VAL A C 1
ATOM 1111 O O . VAL A 1 162 ? 7.441 26.158 88.433 1.00 22.62 162 VAL A O 1
ATOM 1115 N N . LYS A 1 163 ? 7.301 27.881 89.875 1.00 20.61 163 LYS A N 1
ATOM 1116 C CA . LYS A 1 163 ? 8.704 27.774 90.232 1.00 19.23 163 LYS A CA 1
ATOM 1117 C C . LYS A 1 163 ? 8.853 27.743 91.744 1.00 17.90 163 LYS A C 1
ATOM 1118 O O . LYS A 1 163 ? 8.354 28.625 92.443 1.00 16.37 163 LYS A O 1
ATOM 1124 N N . THR A 1 164 ? 9.508 26.698 92.236 1.00 17.20 164 THR A N 1
ATOM 1125 C CA . THR A 1 164 ? 9.726 26.531 93.667 1.00 16.76 164 THR A CA 1
ATOM 1126 C C . THR A 1 164 ? 11.039 27.194 94.118 1.00 15.60 164 THR A C 1
ATOM 1127 O O . THR A 1 164 ? 12.071 27.087 93.447 1.00 16.12 164 THR A O 1
ATOM 1131 N N . TYR A 1 165 ? 10.989 27.882 95.252 1.00 13.36 165 TYR A N 1
ATOM 1132 C CA . TYR A 1 165 ? 12.163 28.551 95.802 1.00 12.73 165 TYR A CA 1
ATOM 1133 C C . TYR A 1 165 ? 12.451 28.038 97.206 1.00 11.55 165 TYR A C 1
ATOM 1134 O O . TYR A 1 165 ? 11.536 27.659 97.936 1.00 10.11 165 TYR A O 1
ATOM 1143 N N . TYR A 1 166 ? 13.731 28.028 97.559 1.00 10.96 166 TYR A N 1
ATOM 1144 C CA . TYR A 1 166 ? 14.184 27.625 98.882 1.00 10.97 166 TYR A CA 1
ATOM 1145 C C . TYR A 1 166 ? 14.307 28.922 99.680 1.00 10.10 166 TYR A C 1
ATOM 1146 O O . TYR A 1 166 ? 15.040 29.839 99.299 1.00 9.89 166 TYR A O 1
ATOM 1155 N N . GLN A 1 167 ? 13.562 28.983 100.774 1.00 9.34 167 GLN A N 1
ATOM 1156 C CA . GLN A 1 167 ? 13.494 30.167 101.613 1.00 8.71 167 GLN A CA 1
ATOM 1157 C C . GLN A 1 167 ? 14.523 30.202 102.717 1.00 8.27 167 GLN A C 1
ATOM 1158 O O . GLN A 1 167 ? 14.615 29.266 103.514 1.00 8.03 167 GLN A O 1
ATOM 1164 N N . TYR A 1 168 ? 15.295 31.280 102.758 1.00 7.59 168 TYR A N 1
ATOM 1165 C CA . TYR A 1 168 ? 16.314 31.468 103.782 1.00 8.13 168 TYR A CA 1
ATOM 1166 C C . TYR A 1 168 ? 15.957 32.714 104.574 1.00 8.04 168 TYR A C 1
ATOM 1167 O O . TYR A 1 168 ? 16.077 33.846 104.102 1.00 8.14 168 TYR A O 1
ATOM 1176 N N . THR A 1 169 ? 15.457 32.478 105.780 1.00 7.43 169 THR A N 1
ATOM 1177 C CA . THR A 1 169 ? 14.988 33.534 106.673 1.00 7.25 169 THR A CA 1
ATOM 1178 C C . THR A 1 169 ? 16.085 34.056 107.587 1.00 6.96 169 THR A C 1
ATOM 1179 O O . THR A 1 169 ? 16.852 33.279 108.136 1.00 7.09 169 THR A O 1
ATOM 1183 N N . PRO A 1 170 ? 16.209 35.388 107.723 1.00 7.32 170 PRO A N 1
ATOM 1184 C CA . PRO A 1 170 ? 17.260 35.906 108.604 1.00 6.97 170 PRO A CA 1
ATOM 1185 C C . PRO A 1 170 ? 17.104 35.400 110.041 1.00 6.77 170 PRO A C 1
ATOM 1186 O O . PRO A 1 170 ? 15.994 35.386 110.584 1.00 7.62 170 PRO A O 1
ATOM 1190 N N . VAL A 1 171 ? 18.204 34.938 110.627 1.00 6.15 171 VAL A N 1
ATOM 1191 C CA . VAL A 1 171 ? 18.212 34.447 112.013 1.00 6.97 171 VAL A CA 1
ATOM 1192 C C . VAL A 1 171 ? 17.811 35.587 112.969 1.00 6.56 171 VAL A C 1
ATOM 1193 O O . VAL A 1 171 ? 18.244 36.729 112.803 1.00 6.90 171 VAL A O 1
ATOM 1197 N N . SER A 1 172 ? 16.932 35.307 113.919 1.00 7.06 172 SER A N 1
ATOM 1198 C CA . SER A 1 172 ? 16.526 36.347 114.862 1.00 8.13 172 SER A CA 1
ATOM 1199 C C . SER A 1 172 ? 16.806 35.959 116.318 1.00 8.42 172 SER A C 1
ATOM 1200 O O . SER A 1 172 ? 16.192 36.516 117.233 1.00 7.87 172 SER A O 1
ATOM 1203 N N . SER A 1 173 ? 17.722 35.010 116.523 1.00 7.56 173 SER A N 1
ATOM 1204 C CA . SER A 1 173 ? 18.070 34.551 117.862 1.00 7.90 173 SER A CA 1
ATOM 1205 C C . SER A 1 173 ? 19.418 35.061 118.342 1.00 8.12 173 SER A C 1
ATOM 1206 O O . SER A 1 173 ? 20.441 34.804 117.724 1.00 7.30 173 SER A O 1
ATOM 1209 N N . LYS A 1 174 ? 19.408 35.729 119.492 1.00 8.65 174 LYS A N 1
ATOM 1210 C CA . LYS A 1 174 ? 20.628 36.261 120.078 1.00 10.46 174 LYS A CA 1
ATOM 1211 C C . LYS A 1 174 ? 21.537 35.104 120.500 1.00 10.31 174 LYS A C 1
ATOM 1212 O O . LYS A 1 174 ? 22.752 35.203 120.388 1.00 10.86 174 LYS A O 1
ATOM 1218 N N . ALA A 1 175 ? 20.946 34.007 120.975 1.00 10.78 175 ALA A N 1
ATOM 1219 C CA . ALA A 1 175 ? 21.725 32.839 121.400 1.00 11.00 175 ALA A CA 1
ATOM 1220 C C . ALA A 1 175 ? 22.516 32.253 120.221 1.00 11.16 175 ALA A C 1
ATOM 1221 O O . ALA A 1 175 ? 23.681 31.873 120.367 1.00 11.12 175 ALA A O 1
ATOM 1223 N N . MET A 1 176 ? 21.891 32.200 119.047 1.00 11.19 176 MET A N 1
ATOM 1224 C CA . MET A 1 176 ? 22.579 31.672 117.868 1.00 10.58 176 MET A CA 1
ATOM 1225 C C . MET A 1 176 ? 23.743 32.596 117.482 1.00 10.47 176 MET A C 1
ATOM 1226 O O . MET A 1 176 ? 24.869 32.143 117.250 1.00 10.41 176 MET A O 1
ATOM 1231 N N . TYR A 1 177 ? 23.477 33.898 117.420 1.00 10.37 177 TYR A N 1
ATOM 1232 C CA . TYR A 1 177 ? 24.520 34.846 117.075 1.00 10.03 177 TYR A CA 1
ATOM 1233 C C . TYR A 1 177 ? 25.629 34.858 118.115 1.00 11.55 177 TYR A C 1
ATOM 1234 O O . TYR A 1 177 ? 26.792 35.000 117.759 1.00 12.31 177 TYR A O 1
ATOM 1243 N N . ASP A 1 178 ? 25.284 34.675 119.390 1.00 12.28 178 ASP A N 1
ATOM 1244 C CA . ASP A 1 178 ? 26.309 34.654 120.429 1.00 13.08 178 ASP A CA 1
ATOM 1245 C C . ASP A 1 178 ? 27.269 33.491 120.210 1.00 13.10 178 ASP A C 1
ATOM 1246 O O . ASP A 1 178 ? 28.485 33.663 120.301 1.00 13.81 178 ASP A O 1
ATOM 1251 N N . ALA A 1 179 ? 26.732 32.312 119.905 1.00 12.14 179 ALA A N 1
ATOM 1252 C CA . ALA A 1 179 ? 27.578 31.146 119.671 1.00 12.06 179 ALA A CA 1
ATOM 1253 C C . ALA A 1 179 ? 28.488 31.431 118.474 1.00 12.82 179 ALA A C 1
ATOM 1254 O O . ALA A 1 179 ? 29.689 31.145 118.503 1.00 13.17 179 ALA A O 1
ATOM 1256 N N . TYR A 1 180 ? 27.917 32.025 117.431 1.00 12.68 180 TYR A N 1
ATOM 1257 C CA . TYR A 1 180 ? 28.681 32.381 116.243 1.00 13.37 180 TYR A CA 1
ATOM 1258 C C . TYR A 1 180 ? 29.794 33.381 116.577 1.00 14.95 180 TYR A C 1
ATOM 1259 O O . TYR A 1 180 ? 30.950 33.169 116.211 1.00 14.73 180 TYR A O 1
ATOM 1268 N N . TRP A 1 181 ? 29.444 34.474 117.253 1.00 16.89 181 TRP A N 1
ATOM 1269 C CA . TRP A 1 181 ? 30.427 35.498 117.613 1.00 19.46 181 TRP A CA 1
ATOM 1270 C C . TRP A 1 181 ? 31.526 34.958 118.525 1.00 20.37 181 TRP A C 1
ATOM 1271 O O . TRP A 1 181 ? 32.667 35.424 118.481 1.00 22.08 181 TRP A O 1
ATOM 1282 N N . ASN A 1 182 ? 31.185 33.988 119.363 1.00 20.30 182 ASN A N 1
ATOM 1283 C CA . ASN A 1 182 ? 32.166 33.405 120.266 1.00 20.45 182 ASN A CA 1
ATOM 1284 C C . ASN A 1 182 ? 33.037 32.342 119.584 1.00 19.17 182 ASN A C 1
ATOM 1285 O O . ASN A 1 182 ? 33.772 31.615 120.247 1.00 19.66 182 ASN A O 1
ATOM 1290 N N . GLY A 1 183 ? 32.945 32.253 118.259 1.00 17.66 183 GLY A N 1
ATOM 1291 C CA . GLY A 1 183 ? 33.747 31.303 117.510 1.00 15.47 183 GLY A CA 1
ATOM 1292 C C . GLY A 1 183 ? 33.366 29.837 117.590 1.00 14.81 183 GLY A C 1
ATOM 1293 O O . GLY A 1 183 ? 34.148 28.982 117.172 1.00 15.01 183 GLY A O 1
ATOM 1294 N N . LYS A 1 184 ? 32.161 29.540 118.064 1.00 13.53 184 LYS A N 1
ATOM 1295 C CA . LYS A 1 184 ? 31.703 28.165 118.203 1.00 14.02 184 LYS A CA 1
ATOM 1296 C C . LYS A 1 184 ? 31.506 27.417 116.885 1.00 13.58 184 LYS A C 1
ATOM 1297 O O . LYS A 1 184 ? 31.501 26.174 116.872 1.00 13.10 184 LYS A O 1
ATOM 1303 N N . PHE A 1 185 ? 31.361 28.170 115.789 1.00 12.35 185 PHE A N 1
ATOM 1304 C CA . PHE A 1 185 ? 31.133 27.588 114.461 1.00 12.63 185 PHE A CA 1
ATOM 1305 C C . PHE A 1 185 ? 32.288 27.721 113.467 1.00 12.90 185 PHE A C 1
ATOM 1306 O O . PHE A 1 185 ? 32.096 27.538 112.268 1.00 13.04 185 PHE A O 1
ATOM 1314 N N . ARG A 1 186 ? 33.496 27.971 113.964 1.00 14.33 186 ARG A N 1
ATOM 1315 C CA . ARG A 1 186 ? 34.656 28.110 113.083 1.00 15.43 186 ARG A CA 1
ATOM 1316 C C . ARG A 1 186 ? 34.871 26.903 112.176 1.00 14.44 186 ARG A C 1
ATOM 1317 O O . ARG A 1 186 ? 35.247 27.060 111.011 1.00 14.90 186 ARG A O 1
ATOM 1325 N N . ASP A 1 187 ? 34.542 25.716 112.673 1.00 13.12 187 ASP A N 1
ATOM 1326 C CA . ASP A 1 187 ? 34.709 24.497 111.892 1.00 12.81 187 ASP A CA 1
ATOM 1327 C C . ASP A 1 187 ? 33.633 24.239 110.823 1.00 12.68 187 ASP A C 1
ATOM 1328 O O . ASP A 1 187 ? 33.840 23.405 109.928 1.00 13.17 187 ASP A O 1
ATOM 1333 N N . CYS A 1 188 ? 32.512 24.959 110.878 1.00 11.35 188 CYS A N 1
ATOM 1334 C CA . CYS A 1 188 ? 31.432 24.684 109.932 1.00 10.96 188 CYS A CA 1
ATOM 1335 C C . CYS A 1 188 ? 30.815 25.838 109.151 1.00 11.25 188 CYS A C 1
ATOM 1336 O O . CYS A 1 188 ? 30.203 25.605 108.104 1.00 11.87 188 CYS A O 1
ATOM 1339 N N . ALA A 1 189 ? 30.983 27.064 109.630 1.00 10.97 189 ALA A N 1
ATOM 1340 C CA . ALA A 1 189 ? 30.354 28.226 109.003 1.00 11.26 189 ALA A CA 1
ATOM 1341 C C . ALA A 1 189 ? 31.152 28.989 107.970 1.00 12.34 189 ALA A C 1
ATOM 1342 O O . ALA A 1 189 ? 30.665 29.986 107.431 1.00 11.48 189 ALA A O 1
ATOM 1344 N N . PHE A 1 190 ? 32.349 28.513 107.658 1.00 12.70 190 PHE A N 1
ATOM 1345 C CA . PHE A 1 190 ? 33.208 29.256 106.752 1.00 14.14 190 PHE A CA 1
ATOM 1346 C C . PHE A 1 190 ? 33.670 28.510 105.530 1.00 14.53 190 PHE A C 1
ATOM 1347 O O . PHE A 1 190 ? 34.704 28.850 104.952 1.00 16.09 190 PHE A O 1
ATOM 1355 N N . HIS A 1 191 ? 32.896 27.520 105.111 1.00 15.23 191 HIS A N 1
ATOM 1356 C CA . HIS A 1 191 ? 33.265 26.743 103.938 1.00 16.07 191 HIS A CA 1
ATOM 1357 C C . HIS A 1 191 ? 33.012 27.501 102.648 1.00 16.54 191 HIS A C 1
ATOM 1358 O O . HIS A 1 191 ? 32.083 28.315 102.562 1.00 15.88 191 HIS A O 1
ATOM 1365 N N . SER A 1 192 ? 33.863 27.249 101.662 1.00 17.42 192 SER A N 1
ATOM 1366 C CA . SER A 1 192 ? 33.763 27.927 100.380 1.00 19.32 192 SER A CA 1
ATOM 1367 C C . SER A 1 192 ? 34.027 26.953 99.241 1.00 17.61 192 SER A C 1
ATOM 1368 O O . SER A 1 192 ? 34.710 25.955 99.420 1.00 18.72 192 SER A O 1
ATOM 1371 N N . GLY A 1 193 ? 33.456 27.234 98.077 1.00 17.82 193 GLY A N 1
ATOM 1372 C CA . GLY A 1 193 ? 33.650 26.374 96.923 1.00 16.44 193 GLY A CA 1
ATOM 1373 C C . GLY A 1 193 ? 32.389 25.632 96.536 1.00 15.89 193 GLY A C 1
ATOM 1374 O O . GLY A 1 193 ? 31.378 25.679 97.247 1.00 15.22 193 GLY A O 1
ATOM 1375 N N . PHE A 1 194 ? 32.452 24.926 95.414 1.00 14.61 194 PHE A N 1
ATOM 1376 C CA . PHE A 1 194 ? 31.325 24.161 94.907 1.00 13.99 194 PHE A CA 1
ATOM 1377 C C . PHE A 1 194 ? 31.315 22.824 95.658 1.00 13.26 194 PHE A C 1
ATOM 1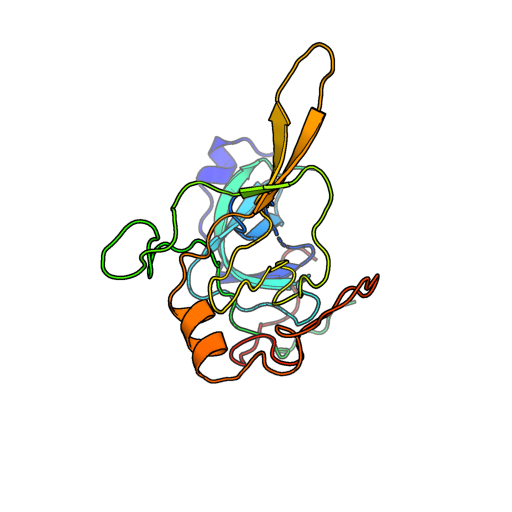378 O O . PHE A 1 194 ? 31.774 21.785 95.150 1.00 11.71 194 PHE A O 1
ATOM 1386 N N . ASN A 1 195 ? 30.777 22.868 96.876 1.00 12.77 195 ASN A N 1
ATOM 1387 C CA . ASN A 1 195 ? 30.734 21.699 97.749 1.00 12.77 195 ASN A CA 1
ATOM 1388 C C . ASN A 1 195 ? 29.393 20.999 97.860 1.00 12.87 195 ASN A C 1
ATOM 1389 O O . ASN A 1 195 ? 28.346 21.636 97.939 1.00 12.80 195 ASN A O 1
ATOM 1394 N N . GLU A 1 196 ? 29.438 19.674 97.874 1.00 13.72 196 GLU A N 1
ATOM 1395 C CA . GLU A 1 196 ? 28.242 18.851 98.015 1.00 16.60 196 GLU A CA 1
ATOM 1396 C C . GLU A 1 196 ? 28.095 18.346 99.460 1.00 17.81 196 GLU A C 1
ATOM 1397 O O . GLU A 1 196 ? 27.183 17.582 99.765 1.00 20.05 196 GLU A O 1
ATOM 1403 N N . ASP A 1 197 ? 28.994 18.764 100.343 1.00 17.87 197 ASP A N 1
ATOM 1404 C CA . ASP A 1 197 ? 28.978 18.292 101.732 1.00 18.74 197 ASP A CA 1
ATOM 1405 C C . ASP A 1 197 ? 27.819 18.844 102.541 1.00 20.24 197 ASP A C 1
ATOM 1406 O O . ASP A 1 197 ? 27.426 20.004 102.377 1.00 20.38 197 ASP A O 1
ATOM 1411 N N . ILE A 1 198 ? 27.282 18.007 103.425 1.00 22.72 198 ILE A N 1
ATOM 1412 C CA . ILE A 1 198 ? 26.249 18.451 104.345 1.00 23.65 198 ILE A CA 1
ATOM 1413 C C . ILE A 1 198 ? 27.115 18.652 105.577 1.00 21.82 198 ILE A C 1
ATOM 1414 O O . ILE A 1 198 ? 27.487 17.698 106.276 1.00 23.19 198 ILE A O 1
ATOM 1419 N N . PHE A 1 199 ? 27.593 19.875 105.718 1.00 18.84 199 PHE A N 1
ATOM 1420 C CA . PHE A 1 199 ? 28.465 20.211 106.812 1.00 16.49 199 PHE A CA 1
ATOM 1421 C C . PHE A 1 199 ? 27.639 20.195 108.105 1.00 15.90 199 PHE A C 1
ATOM 1422 O O . PHE A 1 199 ? 26.498 20.673 108.135 1.00 15.63 199 PHE A O 1
ATOM 1430 N N . VAL A 1 200 ? 28.165 19.528 109.126 1.00 13.90 200 VAL A N 1
ATOM 1431 C CA . VAL A 1 200 ? 27.490 19.441 110.418 1.00 12.26 200 VAL A CA 1
ATOM 1432 C C . VAL A 1 200 ? 28.484 20.022 111.418 1.00 11.22 200 VAL A C 1
ATOM 1433 O O . VAL A 1 200 ? 29.650 19.613 111.461 1.00 10.60 200 VAL A O 1
ATOM 1437 N N . CYS A 1 201 ? 28.033 21.002 112.189 1.00 10.48 201 CYS A N 1
ATOM 1438 C CA . CYS A 1 201 ? 28.883 21.656 113.176 1.00 10.30 201 CYS A CA 1
ATOM 1439 C C . CYS A 1 201 ? 29.254 20.736 114.324 1.00 10.86 201 CYS A C 1
ATOM 1440 O O . CYS A 1 201 ? 28.464 19.884 114.732 1.00 10.97 201 CYS A O 1
ATOM 1443 N N . GLU A 1 202 ? 30.468 20.896 114.835 1.00 11.17 202 GLU A N 1
ATOM 1444 C CA . GLU A 1 202 ? 30.903 20.070 115.953 1.00 12.55 202 GLU A CA 1
ATOM 1445 C C . GLU A 1 202 ? 30.246 20.516 117.241 1.00 11.95 202 GLU A C 1
ATOM 1446 O O . GLU A 1 202 ? 29.995 19.697 118.130 1.00 12.10 202 GLU A O 1
ATOM 1452 N N . TYR A 1 203 ? 29.950 21.805 117.335 1.00 10.60 203 TYR A N 1
ATOM 1453 C CA . TYR A 1 203 ? 29.276 22.329 118.514 1.00 10.68 203 TYR A CA 1
ATOM 1454 C C . TYR A 1 203 ? 27.778 22.153 118.270 1.00 10.61 203 TYR A C 1
ATOM 1455 O O . TYR A 1 203 ? 27.261 22.636 117.265 1.00 10.42 203 TYR A O 1
ATOM 1464 N N . GLN A 1 204 ? 27.088 21.464 119.174 1.00 9.65 204 GLN A N 1
ATOM 1465 C CA . GLN A 1 204 ? 25.666 21.231 119.006 1.00 10.35 204 GLN A CA 1
ATOM 1466 C C . GLN A 1 204 ? 24.759 21.879 120.055 1.00 10.29 204 GLN A C 1
ATOM 1467 O O . GLN A 1 204 ? 23.561 21.581 120.101 1.00 9.32 204 GLN A O 1
ATOM 1473 N N . GLY A 1 205 ? 25.327 22.768 120.873 1.00 10.05 205 GLY A N 1
ATOM 1474 C CA . GLY A 1 205 ? 24.538 23.468 121.872 1.00 10.70 205 GLY A CA 1
ATOM 1475 C C . GLY A 1 205 ? 25.025 23.270 123.294 1.00 11.28 205 GLY A C 1
ATOM 1476 O O . GLY A 1 205 ? 25.957 22.498 123.543 1.00 11.28 205 GLY A O 1
ATOM 1477 N N . GLN A 1 206 ? 24.396 23.972 124.231 1.00 12.15 206 GLN A N 1
ATOM 1478 C CA . GLN A 1 206 ? 24.773 23.857 125.636 1.00 14.38 206 GLN A CA 1
ATOM 1479 C C . GLN A 1 206 ? 24.385 22.489 126.169 1.00 13.45 206 GLN A C 1
ATOM 1480 O O . GLN A 1 206 ? 23.248 22.050 126.029 1.00 12.91 206 GLN A O 1
ATOM 1486 N N . SER A 1 207 ? 25.343 21.837 126.804 1.00 13.70 207 SER A N 1
ATOM 1487 C CA . SER A 1 207 ? 25.171 20.500 127.349 1.00 13.78 207 SER A CA 1
ATOM 1488 C C . SER A 1 207 ? 24.138 20.382 128.470 1.00 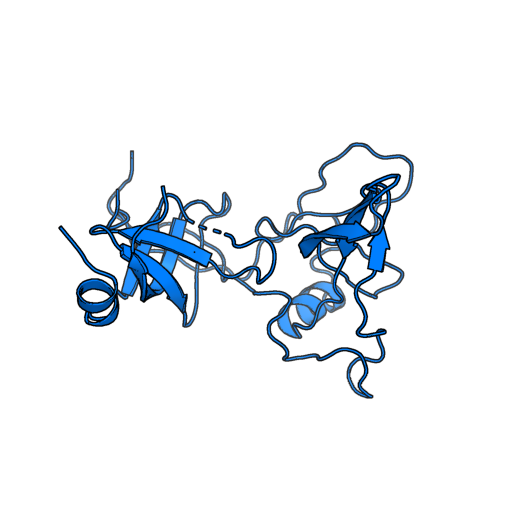12.76 207 SER A C 1
ATOM 1489 O O . SER A 1 207 ? 24.111 21.191 129.392 1.00 13.27 207 SER A O 1
ATOM 1492 N N . SER A 1 208 ? 23.307 19.351 128.393 1.00 11.84 208 SER A N 1
ATOM 1493 C CA . SER A 1 208 ? 22.304 19.094 129.422 1.00 11.72 208 SER A CA 1
ATOM 1494 C C . SER A 1 208 ? 21.961 17.600 129.343 1.00 11.01 208 SER A C 1
ATOM 1495 O O . SER A 1 208 ? 22.740 16.817 128.798 1.00 11.47 208 SER A O 1
ATOM 1498 N N A ASP A 1 209 ? 20.831 17.201 129.919 0.50 11.37 209 ASP A N 1
ATOM 1499 N N B ASP A 1 209 ? 20.802 17.215 129.859 0.50 10.90 209 ASP A N 1
ATOM 1500 C CA A ASP A 1 209 ? 20.419 15.797 129.912 0.50 11.85 209 ASP A CA 1
ATOM 1501 C CA B ASP A 1 209 ? 20.402 15.816 129.832 0.50 11.07 209 ASP A CA 1
ATOM 1502 C C A ASP A 1 209 ? 18.899 15.660 129.805 0.50 11.21 209 ASP A C 1
ATOM 1503 C C B ASP A 1 209 ? 18.890 15.689 129.715 0.50 10.72 209 ASP A C 1
ATOM 1504 O O A ASP A 1 209 ? 18.158 16.597 130.121 0.50 11.10 209 ASP A O 1
ATOM 1505 O O B ASP A 1 209 ? 18.148 16.651 129.947 0.50 10.38 209 ASP A O 1
ATOM 1514 N N . LEU A 1 210 ? 18.447 14.493 129.352 1.00 10.46 210 LEU A N 1
ATOM 1515 C CA . LEU A 1 210 ? 17.026 14.202 129.202 1.00 10.39 210 LEU A CA 1
ATOM 1516 C C . LEU A 1 210 ? 16.729 12.922 129.962 1.00 10.30 210 LEU A C 1
ATOM 1517 O O . LEU A 1 210 ? 17.554 11.999 129.964 1.00 10.26 210 LEU A O 1
ATOM 1522 N N . PRO A 1 211 ? 15.572 12.857 130.641 1.00 9.37 211 PRO A N 1
ATOM 1523 C CA . PRO A 1 211 ? 15.233 11.633 131.363 1.00 9.22 211 PRO A CA 1
ATOM 1524 C C . PRO A 1 211 ? 14.842 10.587 130.324 1.00 9.40 211 PRO A C 1
ATOM 1525 O O . PRO A 1 211 ? 14.517 10.933 129.182 1.00 9.63 211 PRO A O 1
ATOM 1529 N N . GLN A 1 212 ? 14.883 9.317 130.712 1.00 8.69 212 GLN A N 1
ATOM 1530 C CA . GLN A 1 212 ? 14.534 8.211 129.825 1.00 9.13 212 GLN A CA 1
ATOM 1531 C C . GLN A 1 212 ? 13.757 7.182 130.640 1.00 9.20 212 GLN A C 1
ATOM 1532 O O . GLN A 1 212 ? 13.937 7.074 131.852 1.00 9.14 212 GLN A O 1
ATOM 1538 N N . PRO A 1 213 ? 12.928 6.372 129.973 1.00 9.48 213 PRO A N 1
ATOM 1539 C CA . PRO A 1 213 ? 12.665 6.355 128.528 1.00 9.56 213 PRO A CA 1
ATOM 1540 C C . PRO A 1 213 ? 11.657 7.422 128.073 1.00 9.12 213 PRO A C 1
ATOM 1541 O O . PRO A 1 213 ? 10.998 8.058 128.892 1.00 9.55 213 PRO A O 1
ATOM 1545 N N . PRO A 1 214 ? 11.541 7.640 126.754 1.00 9.24 214 PRO A N 1
ATOM 1546 C CA . PRO A 1 214 ? 10.582 8.642 126.260 1.00 9.48 214 PRO A CA 1
ATOM 1547 C C 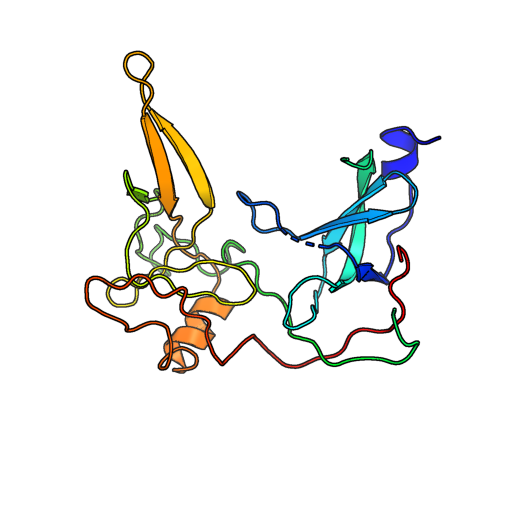. PRO A 1 214 ? 9.176 8.101 126.530 1.00 10.10 214 PRO A C 1
ATOM 1548 O O . PRO A 1 214 ? 8.921 6.907 126.338 1.00 10.60 214 PRO A O 1
ATOM 1552 N N . VAL A 1 215 ? 8.255 8.968 126.940 1.00 10.28 215 VAL A N 1
ATOM 1553 C CA . VAL A 1 215 ? 6.898 8.520 127.278 1.00 12.25 215 VAL A CA 1
ATOM 1554 C C . VAL A 1 215 ? 6.064 8.017 126.101 1.00 12.70 215 VAL A C 1
ATOM 1555 O O . VAL A 1 215 ? 5.146 7.215 126.285 1.00 12.48 215 VAL A O 1
ATOM 1559 N N . ASN A 1 216 ? 6.390 8.464 124.895 1.00 12.95 216 ASN A N 1
ATOM 1560 C CA . ASN A 1 216 ? 5.626 8.065 123.720 1.00 15.22 216 ASN A CA 1
ATOM 1561 C C . ASN A 1 216 ? 6.371 7.000 122.904 1.00 17.27 216 ASN A C 1
ATOM 1562 O O . ASN A 1 216 ? 6.253 6.945 121.672 1.00 17.79 216 ASN A O 1
ATOM 1567 N N . ALA A 1 217 ? 7.155 6.175 123.597 1.00 20.18 217 ALA A N 1
ATOM 1568 C CA . ALA A 1 217 ? 7.917 5.113 122.947 1.00 23.29 217 ALA A CA 1
ATOM 1569 C C . ALA A 1 217 ? 6.953 4.097 122.324 1.00 25.28 217 ALA A C 1
ATOM 1570 O O . ALA A 1 217 ? 6.072 3.621 123.079 1.00 26.89 217 ALA A O 1
#

InterPro domains:
  IPR008021 Attachment protein G3P, N-terminal [PF05357] (1-65)
  IPR008021 Attachment protein G3P, N-terminal [PF05357] (104-176)
  IPR013834 Bacteriophage, G3P, N2-domain superfamily [G3DSA:3.90.450.1] (125-223)
  IPR036200 Attachment protein G3P, N-terminal domain superfamily [SSF50176] (20-88)
  IPR036200 Attachment protein G3P, N-terminal domain superfamily [SSF50176] (109-235)

Solvent-accessible surface area: 10455 Å² total

Sequence (191 aa):
AETVESCLAKSHHTENSFTNVKDDKTLDRYANYEGCLWNATGVVVCTGDETQCYGTWVPIGLAIPEYGDTTPIPGYTYINPLDGTYPPGTEQNPANPNPSLEESSQPLNTFMMFQNNRFRRNRQGALTTVYTGTVTQGTDPVKTYYQYTPVSSKAMYDAYWNGKFRDCAFHSGFNEDIFVCEYQGQSSDDLPQPPVNA

Foldseek 3Di:
DDFFVNQQPDAWDQAKAFQWAQLAQRWMWDDAPQFIWTFDDFWWAAPVRGMIGHGIHTRGGDDDPKDFFKDKTATDDRQAPQPQADVDPSHPHDQAWDWALDDDPQWEDASNWTWADDPLWIWTWRAWDWDDVVPIGITTTTGTGRTPVVSVCVVVVQQVPRHDDDDDDPDHHYGPDHHDMDIGGDDHPRD

CATH classification: 2.30.27.10 (+1 more: 3.90.450.1)

Radius of gyration: 18.16 Å; Cα contacts (8 Å, |Δi|>4): 454; chains: 1; bounding box: 46×49×49 Å

Organism: Enterobacteria phage M13 (NCBI:txid1977402)

Secondary structure (DSSP, 8-state):
---HHHHHTSPPEEEEEE----TTT---EEEETTEEEEEEEEEEE-TTSSEEEEEE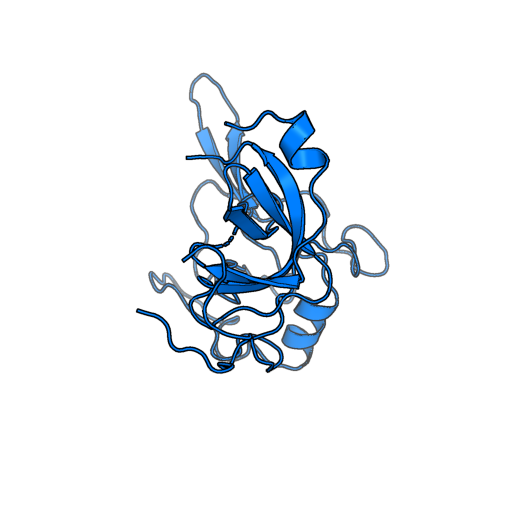EEEEE------SS-EEEEE---TTSSSS-BSSSSB-S-SSPEEESSPPSS-EEETTEEEEEETTEEEEEEEEEEE-STT-EEEEEEEEP--HHHHHHHHTTTTTTTS---SS----EE-S--SSEEEE-SS-TT-

B-factor: mean 16.06, std 10.67, range [2.0, 66.35]